Protein AF-A0AA88T4C7-F1 (afdb_monomer_lite)

pLDDT: mean 74.72, std 27.79, range [23.83, 98.06]

Organism: Channa striata (NCBI:txid64152)

Radius of gyration: 24.2 Å; chains: 1; bounding box: 53×50×78 Å

Foldseek 3Di:
DDDDDPDDDPDLWDWDQQFDDDDDDDDDDDDDDDDDDDDDDDDDDDPPPPPPVPPPPPPDDDDDDDDPPPPVVVVVVVCPPCLNVQLVVLLVCVVVVWCPPQDKGKWFDDPQKIKFAWGPDNSNPDHSLQIWIDGLVRHTPDHHDVVVVTHTHPCVVVVSCCCPVQVGRMIIITPHPVSSVQCVVPVDPKRKDAQDPVQQSPDDRNDPHTDDRGDMDIDD

Secondary structure (DSSP, 8-state):
------PPP-S---EE---------PPPPPPPPPPPP-------SSTTSSSSSSSSS-S--------THHHHHHHHHHHTSHHHHHHHHHHHHHHTTSS-TT--EEEEEETTEEEEPBTTS-GGG--GGG-EEE-TT--EEE---GGG---B-TTHHHHHHHHHHH--SEEEE---HHHHHHHHH--SS-EEEES-GGGGGSB-TTSS-BPPTTSEEEE-

InterPro domains:
  IPR001303 Class II aldolase/adducin N-terminal [PF00596] (86-202)
  IPR001303 Class II aldolase/adducin N-terminal [SM01007] (84-218)
  IPR036409 Class II aldolase/adducin N-terminal domain superfamily [G3DSA:3.40.225.10] (77-219)
  IPR036409 Class II aldolase/adducin N-terminal domain superfamily [SSF53639] (80-212)

Structure (mmCIF, N/CA/C/O backbone):
data_AF-A0AA88T4C7-F1
#
_entry.id   AF-A0AA88T4C7-F1
#
loop_
_atom_site.group_PDB
_atom_site.id
_atom_site.type_symbol
_atom_site.label_atom_id
_atom_site.label_alt_id
_atom_site.label_comp_id
_atom_site.label_asym_id
_atom_site.label_entity_id
_atom_site.label_seq_id
_atom_site.pdbx_PDB_ins_code
_atom_site.Cartn_x
_atom_site.Cartn_y
_atom_site.Cartn_z
_atom_site.occupancy
_atom_site.B_iso_or_equiv
_atom_site.auth_seq_id
_atom_site.auth_comp_id
_atom_site.auth_asym_id
_atom_site.auth_atom_id
_atom_site.pdbx_PDB_model_num
ATOM 1 N N . MET A 1 1 ? 23.413 -9.805 30.827 1.00 28.48 1 MET A N 1
ATOM 2 C CA . MET A 1 1 ? 24.034 -8.922 29.816 1.00 28.48 1 MET A CA 1
ATOM 3 C C . MET A 1 1 ? 23.011 -8.677 28.726 1.00 28.48 1 MET A C 1
ATOM 5 O O . MET A 1 1 ? 22.455 -9.623 28.192 1.00 28.48 1 MET A O 1
ATOM 9 N N . CYS A 1 2 ? 22.665 -7.408 28.545 1.00 25.62 2 CYS A N 1
ATOM 10 C CA . CYS A 1 2 ? 21.590 -6.911 27.700 1.00 25.62 2 CYS A CA 1
ATOM 11 C C . CYS A 1 2 ? 22.133 -6.681 26.281 1.00 25.62 2 CYS A C 1
ATOM 13 O O . CYS A 1 2 ? 23.109 -5.951 26.139 1.00 25.62 2 CYS A O 1
ATOM 15 N N . SER A 1 3 ? 21.497 -7.255 25.258 1.00 27.08 3 SER A N 1
ATOM 16 C CA . SER A 1 3 ? 21.822 -7.008 23.844 1.00 27.08 3 SER A CA 1
ATOM 17 C C . SER A 1 3 ? 20.584 -6.450 23.145 1.00 27.08 3 SER A C 1
ATOM 19 O O . SER A 1 3 ? 19.819 -7.156 22.497 1.00 27.08 3 SER A O 1
ATOM 21 N N . HIS A 1 4 ? 20.345 -5.166 23.397 1.00 25.05 4 HIS A N 1
ATOM 22 C CA . HIS A 1 4 ? 19.339 -4.328 22.755 1.00 25.05 4 HIS A CA 1
ATOM 23 C C . HIS A 1 4 ? 19.683 -4.026 21.284 1.00 25.05 4 HIS A C 1
ATOM 25 O O . HIS A 1 4 ? 20.847 -4.027 20.898 1.00 25.05 4 HIS A O 1
ATOM 31 N N . CYS A 1 5 ? 18.658 -3.531 20.575 1.00 25.91 5 CYS A N 1
ATOM 32 C CA . CYS A 1 5 ? 18.734 -2.512 19.516 1.00 25.91 5 CYS A CA 1
ATOM 33 C C . CYS A 1 5 ? 18.717 -2.993 18.049 1.00 25.91 5 CYS A C 1
ATOM 35 O O . CYS A 1 5 ? 19.677 -2.793 17.317 1.00 25.91 5 CYS A O 1
ATOM 37 N N . ASN A 1 6 ? 17.554 -3.450 17.566 1.00 23.83 6 ASN A N 1
ATOM 38 C CA . ASN A 1 6 ? 17.142 -3.125 16.194 1.00 23.83 6 ASN A CA 1
ATOM 39 C C . ASN A 1 6 ? 16.156 -1.954 16.266 1.00 23.83 6 ASN A C 1
ATOM 41 O O . ASN A 1 6 ? 14.980 -2.112 16.595 1.00 23.83 6 ASN A O 1
ATOM 45 N N . ARG A 1 7 ? 16.705 -0.749 16.083 1.00 25.97 7 ARG A N 1
ATOM 46 C CA . ARG A 1 7 ? 16.000 0.530 16.184 1.00 25.97 7 ARG A CA 1
ATOM 47 C C . ARG A 1 7 ? 14.882 0.599 15.153 1.00 25.97 7 ARG A C 1
ATOM 49 O O . ARG A 1 7 ? 15.121 0.522 13.953 1.00 25.97 7 ARG A O 1
ATOM 56 N N . PHE A 1 8 ? 13.678 0.826 15.664 1.00 30.70 8 PHE A N 1
ATOM 57 C CA . PHE A 1 8 ? 12.577 1.451 14.948 1.00 30.70 8 PHE A CA 1
ATOM 58 C C . PHE A 1 8 ? 13.084 2.699 14.213 1.00 30.70 8 PHE A C 1
ATOM 60 O O . PHE A 1 8 ? 13.689 3.580 14.825 1.00 30.70 8 PHE A O 1
ATOM 67 N N . CYS A 1 9 ? 12.828 2.778 12.909 1.00 25.14 9 CYS A N 1
ATOM 68 C CA . CYS A 1 9 ? 12.976 4.019 12.164 1.00 25.14 9 CYS A CA 1
ATOM 69 C C . CYS A 1 9 ? 11.867 4.982 12.636 1.00 25.14 9 CYS A C 1
ATOM 71 O O . CYS A 1 9 ? 10.691 4.627 12.521 1.00 25.14 9 CYS A O 1
ATOM 73 N N . PRO A 1 10 ? 12.186 6.172 13.177 1.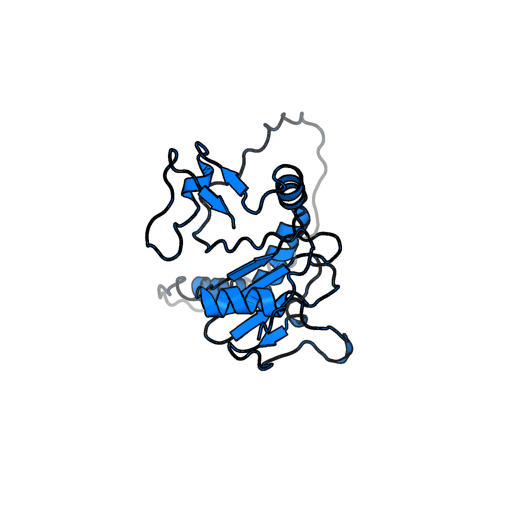00 25.39 10 PRO A N 1
ATOM 74 C CA . PRO A 1 10 ? 11.192 7.154 13.578 1.00 25.39 10 PRO A CA 1
ATOM 75 C C . PRO A 1 10 ? 10.787 7.941 12.330 1.00 25.39 10 PRO A C 1
ATOM 77 O O . PRO A 1 10 ? 11.189 9.081 12.126 1.00 25.39 10 PRO A O 1
ATOM 80 N N . SER A 1 11 ? 10.035 7.309 11.439 1.00 28.69 11 SER A N 1
ATOM 81 C CA . SER A 1 11 ? 9.315 8.025 10.390 1.00 28.69 11 SER A CA 1
ATOM 82 C C . SER A 1 11 ? 7.885 7.517 10.399 1.00 28.69 11 SER A C 1
ATOM 84 O O . SER A 1 11 ? 7.655 6.320 10.546 1.00 28.69 11 SER A O 1
ATOM 86 N N . SER A 1 12 ? 6.943 8.449 10.324 1.00 31.36 12 SER A N 1
ATOM 87 C CA . SER A 1 12 ? 5.481 8.367 10.464 1.00 31.36 12 SER A CA 1
ATOM 88 C C . SER A 1 12 ? 4.781 7.440 9.450 1.00 31.36 12 SER A C 1
ATOM 90 O O . SER A 1 12 ? 3.803 7.797 8.797 1.00 31.36 12 SER A O 1
ATOM 92 N N . SER A 1 13 ? 5.288 6.221 9.309 1.00 33.94 13 SER A N 1
ATOM 93 C CA . SER A 1 13 ? 4.937 5.244 8.290 1.00 33.94 13 SER A CA 1
ATOM 94 C C . SER A 1 13 ? 4.032 4.169 8.888 1.00 33.94 13 SER A C 1
ATOM 96 O O . SER A 1 13 ? 4.478 3.127 9.357 1.00 33.94 13 SER A O 1
ATOM 98 N N . LEU A 1 14 ? 2.721 4.419 8.869 1.00 41.94 14 LEU A N 1
ATOM 99 C CA . LEU A 1 14 ? 1.733 3.378 9.149 1.00 41.94 14 LEU A CA 1
ATOM 100 C C . LEU A 1 14 ? 1.730 2.381 7.977 1.00 41.94 14 LEU A C 1
ATOM 102 O O . LEU A 1 14 ? 1.297 2.705 6.867 1.00 41.94 14 LEU A O 1
ATOM 106 N N . LEU A 1 15 ? 2.227 1.162 8.207 1.00 35.69 15 LEU A N 1
ATOM 107 C CA . LEU A 1 15 ? 1.962 0.034 7.315 1.00 35.69 15 LEU A CA 1
ATOM 108 C C . LEU A 1 15 ? 0.556 -0.486 7.603 1.00 35.69 15 LEU A C 1
ATOM 110 O O . LEU A 1 15 ? 0.317 -1.130 8.620 1.00 35.69 15 LEU A O 1
ATOM 114 N N . SER A 1 16 ? -0.372 -0.237 6.684 1.00 35.19 16 SER A N 1
ATOM 115 C CA . SER A 1 16 ? -1.676 -0.889 6.709 1.00 35.19 16 SER A CA 1
ATOM 116 C C . SER A 1 16 ? -1.610 -2.150 5.848 1.00 35.19 16 SER A C 1
ATOM 118 O O . SER A 1 16 ? -1.604 -2.084 4.619 1.00 35.19 16 SER A O 1
ATOM 120 N N . CYS A 1 17 ? -1.529 -3.319 6.486 1.00 29.42 17 CYS A N 1
ATOM 121 C CA . CYS A 1 17 ? -1.752 -4.597 5.809 1.00 29.42 17 CYS A CA 1
ATOM 122 C C . CYS A 1 17 ? -3.259 -4.826 5.656 1.00 29.42 17 CYS A C 1
ATOM 124 O O . CYS A 1 17 ? -3.883 -5.472 6.496 1.00 29.42 17 CYS A O 1
ATOM 126 N N . VAL A 1 18 ? -3.854 -4.300 4.585 1.00 31.62 18 VAL A N 1
ATOM 127 C CA . VAL A 1 18 ? -5.228 -4.654 4.203 1.00 31.62 18 VAL A CA 1
ATOM 128 C C . VAL A 1 18 ? -5.164 -5.860 3.271 1.00 31.62 18 VAL A C 1
ATOM 130 O O . VAL A 1 18 ? -4.678 -5.767 2.145 1.00 31.62 18 VAL A O 1
ATOM 133 N N . SER A 1 19 ? -5.645 -7.009 3.750 1.00 28.53 19 SER A N 1
ATOM 134 C CA . SER A 1 19 ? -5.953 -8.143 2.877 1.00 28.53 19 SER A CA 1
ATOM 135 C C . SER A 1 19 ? -7.190 -7.788 2.047 1.00 28.53 19 SER A C 1
ATOM 137 O O . SER A 1 19 ? -8.226 -7.427 2.595 1.00 28.53 19 SER A O 1
ATOM 139 N N . TRP A 1 20 ? -7.053 -7.807 0.721 1.00 28.81 20 TRP A N 1
ATOM 140 C CA . TRP A 1 20 ? -8.113 -7.413 -0.209 1.00 28.81 20 TRP A CA 1
ATOM 141 C C . TRP A 1 20 ? -9.255 -8.447 -0.256 1.00 28.81 20 TRP A C 1
ATOM 143 O O . TRP A 1 20 ? -9.017 -9.637 -0.460 1.00 28.81 20 TRP A O 1
ATOM 153 N N . LEU A 1 21 ? -10.490 -7.954 -0.137 1.00 28.42 21 LEU A N 1
ATOM 154 C CA . LEU A 1 21 ? -11.731 -8.505 -0.700 1.00 28.42 21 LEU A CA 1
ATOM 155 C C . LEU A 1 21 ? -12.303 -7.430 -1.659 1.00 28.42 21 LEU A C 1
ATOM 157 O O . LEU A 1 21 ? -11.978 -6.254 -1.482 1.00 28.42 21 LEU A O 1
ATOM 161 N N . PRO A 1 22 ? -13.086 -7.799 -2.692 1.00 29.44 22 PRO A N 1
ATOM 162 C CA . PRO A 1 22 ? -13.445 -6.904 -3.799 1.00 29.44 22 PRO A CA 1
ATOM 163 C C . PRO A 1 22 ? -14.366 -5.743 -3.367 1.00 29.44 22 PRO A C 1
ATOM 165 O O . PRO A 1 22 ? -15.057 -5.855 -2.351 1.00 29.44 22 PRO A O 1
ATOM 168 N N . PRO A 1 23 ? -14.402 -4.627 -4.123 1.00 36.50 23 PRO A N 1
ATOM 169 C CA . PRO A 1 23 ? -15.088 -3.411 -3.707 1.00 36.50 23 PRO A CA 1
ATOM 170 C C . PRO A 1 23 ? -16.608 -3.547 -3.848 1.00 36.50 23 PRO A C 1
ATOM 172 O O . PRO A 1 23 ? -17.129 -3.776 -4.938 1.00 36.50 23 PRO A O 1
ATOM 175 N N . LEU A 1 24 ? -17.323 -3.328 -2.745 1.00 34.69 24 LEU A N 1
ATOM 176 C CA . LEU A 1 24 ? -18.727 -2.933 -2.770 1.00 34.69 24 LEU A CA 1
ATOM 177 C C . LEU A 1 24 ? -18.792 -1.399 -2.705 1.00 34.69 24 LEU A C 1
ATOM 179 O O . LEU A 1 24 ? -18.452 -0.801 -1.689 1.00 34.69 24 LEU A O 1
ATOM 183 N N . PHE A 1 25 ? -19.271 -0.829 -3.812 1.00 33.44 25 PHE A N 1
ATOM 184 C CA . PHE A 1 25 ? -19.696 0.556 -4.063 1.00 33.44 25 PHE A CA 1
ATOM 185 C C . PHE A 1 25 ? -18.627 1.659 -4.253 1.00 33.44 25 PHE A C 1
ATOM 187 O O . PHE A 1 25 ? -17.722 1.813 -3.434 1.00 33.44 25 PHE A O 1
ATOM 194 N N . PRO A 1 26 ? -18.759 2.486 -5.316 1.00 43.25 26 PRO A N 1
ATOM 195 C CA . PRO A 1 26 ? -17.995 3.723 -5.475 1.00 43.25 26 PRO A CA 1
ATOM 196 C C . PRO A 1 26 ? -18.560 4.862 -4.592 1.00 43.25 26 PRO A C 1
ATOM 198 O O . PRO A 1 26 ? -19.735 4.824 -4.217 1.00 43.25 26 PRO A O 1
ATOM 201 N N . PRO A 1 27 ? -17.756 5.894 -4.262 1.00 42.50 27 PRO A N 1
ATOM 202 C CA . PRO A 1 27 ? -18.200 7.046 -3.471 1.00 42.50 27 PRO A CA 1
ATOM 203 C C . PRO A 1 27 ? -19.185 7.953 -4.243 1.00 42.50 27 PRO A C 1
ATOM 205 O O . PRO A 1 27 ? -19.204 7.939 -5.477 1.00 42.50 27 PRO A O 1
ATOM 208 N N . PRO A 1 28 ? -20.000 8.771 -3.545 1.00 45.47 28 PRO A N 1
ATOM 209 C CA . PRO A 1 28 ? -21.024 9.598 -4.177 1.00 45.47 28 PRO A CA 1
ATOM 210 C C . PRO A 1 28 ? -20.414 10.822 -4.881 1.00 45.47 28 PRO A C 1
ATOM 212 O O . PRO A 1 28 ? -19.673 11.594 -4.275 1.00 45.47 28 PRO A O 1
ATOM 215 N N . TYR A 1 29 ? -20.772 11.032 -6.151 1.00 43.06 29 TYR A N 1
ATOM 216 C CA . TYR A 1 29 ? -20.499 12.270 -6.893 1.00 43.06 29 TYR A CA 1
ATOM 217 C C . TYR A 1 29 ? -21.652 13.287 -6.744 1.00 43.06 29 TYR A C 1
ATOM 219 O O . TYR A 1 29 ? -22.808 12.886 -6.574 1.00 43.06 29 TYR A O 1
ATOM 227 N N . PRO A 1 30 ? -21.378 14.605 -6.839 1.00 42.00 30 PRO A N 1
ATOM 228 C CA . PRO A 1 30 ? -22.405 15.644 -6.834 1.00 42.00 30 PRO A CA 1
ATOM 229 C C . PRO A 1 30 ? -23.207 15.683 -8.150 1.00 42.00 30 PRO A C 1
ATOM 231 O O . PRO A 1 30 ? -22.713 15.340 -9.222 1.00 42.00 30 PRO A O 1
ATOM 234 N N . LYS A 1 31 ? -24.473 16.107 -8.048 1.00 37.34 31 LYS A N 1
ATOM 235 C CA . LYS A 1 31 ? -25.474 16.134 -9.128 1.00 37.34 31 LYS A CA 1
ATOM 236 C C . LYS A 1 31 ? -25.072 17.079 -10.271 1.00 37.34 31 LYS A C 1
ATOM 238 O O . LYS A 1 31 ? -24.786 18.249 -10.032 1.00 37.34 31 LYS A O 1
ATOM 243 N N . ALA A 1 32 ? -25.140 16.583 -11.506 1.00 35.00 32 ALA A N 1
ATOM 244 C CA . ALA A 1 32 ? -24.971 17.366 -12.727 1.00 35.00 32 ALA A CA 1
ATOM 245 C C . ALA A 1 32 ? -26.171 18.302 -12.976 1.00 35.00 32 ALA A C 1
ATOM 247 O O . ALA A 1 32 ? -27.326 17.870 -12.973 1.00 35.00 32 ALA A O 1
ATOM 248 N N . THR A 1 33 ? -25.895 19.582 -13.221 1.00 39.50 33 THR A N 1
ATOM 249 C CA . THR A 1 33 ? -26.829 20.563 -13.789 1.00 39.50 33 THR A CA 1
ATOM 250 C C . THR A 1 33 ? -26.851 20.448 -15.320 1.00 39.50 33 THR A C 1
ATOM 252 O O . THR A 1 33 ? -25.829 20.194 -15.954 1.00 39.50 33 THR A O 1
ATOM 255 N N . LYS A 1 34 ? -28.040 20.596 -15.920 1.00 33.69 34 LYS A N 1
ATOM 256 C CA . LYS A 1 34 ? -28.281 20.462 -17.370 1.00 33.69 34 LYS A CA 1
ATOM 257 C C . LYS A 1 34 ? -27.548 21.547 -18.178 1.00 33.69 34 LYS A C 1
ATOM 259 O O . LYS A 1 34 ? -27.651 22.712 -17.798 1.00 33.69 34 LYS A O 1
ATOM 264 N N . PRO A 1 35 ? -26.945 21.225 -19.336 1.00 34.09 35 PRO A N 1
ATOM 265 C CA . PRO A 1 35 ? -26.591 22.232 -20.325 1.00 34.09 35 PRO A CA 1
ATOM 266 C C . PRO A 1 35 ? -27.782 22.544 -21.245 1.00 34.09 35 PRO A C 1
ATOM 268 O O . PRO A 1 35 ? -28.503 21.657 -21.705 1.00 34.09 35 PRO A O 1
ATOM 271 N N . SER A 1 36 ? -27.982 23.834 -21.491 1.00 32.31 36 SER A N 1
ATOM 272 C CA . SER A 1 36 ? -28.871 24.401 -22.502 1.00 32.31 36 SER A CA 1
ATOM 273 C C . SER A 1 36 ? -28.298 24.222 -23.913 1.00 32.31 36 SER A C 1
ATOM 275 O O . SER A 1 36 ? -27.095 24.361 -24.116 1.00 32.31 36 SER A O 1
ATOM 277 N N . ASN A 1 37 ? -29.186 23.957 -24.874 1.00 34.97 37 ASN A N 1
ATOM 278 C CA . ASN A 1 37 ? -28.930 23.901 -26.317 1.00 34.97 37 ASN A CA 1
ATOM 279 C C . ASN A 1 37 ? -28.120 25.097 -26.834 1.00 34.97 37 ASN A C 1
ATOM 281 O O . ASN A 1 37 ? -28.476 26.226 -26.515 1.00 34.97 37 ASN A O 1
ATOM 285 N N . LEU A 1 38 ? -27.158 24.851 -27.731 1.00 31.45 38 LEU A N 1
ATOM 286 C CA . LEU A 1 38 ? -26.877 25.695 -28.901 1.00 31.45 38 LEU A CA 1
ATOM 287 C C . LEU A 1 38 ? -25.926 24.965 -29.878 1.00 31.45 38 LEU A C 1
ATOM 289 O O . LEU A 1 38 ? -24.884 24.471 -29.464 1.00 31.45 38 LEU A O 1
ATOM 293 N N . GLY A 1 39 ? -26.258 24.987 -31.175 1.00 29.34 39 GLY A N 1
ATOM 294 C CA . GLY A 1 39 ? -25.263 25.073 -32.258 1.00 29.34 39 GLY A CA 1
ATOM 295 C C . GLY A 1 39 ? -24.842 23.789 -32.983 1.00 29.34 39 GLY A C 1
ATOM 296 O O . GLY A 1 39 ? -23.983 23.050 -32.528 1.00 29.34 39 GLY A O 1
ATOM 297 N N . SER A 1 40 ? -25.394 23.608 -34.183 1.00 33.97 40 SER A N 1
ATOM 298 C CA . SER A 1 40 ? -24.999 22.669 -35.244 1.00 33.97 40 SER A CA 1
ATOM 299 C C . SER A 1 40 ? -23.624 22.997 -35.859 1.00 33.97 40 SER A C 1
ATOM 301 O O . SER A 1 40 ? -23.402 24.157 -36.200 1.00 33.97 40 SER A O 1
ATOM 303 N N . ALA A 1 41 ? -22.784 21.987 -36.132 1.00 30.83 41 ALA A N 1
ATOM 304 C CA . ALA A 1 41 ? -21.841 21.956 -37.264 1.00 30.83 41 ALA A CA 1
ATOM 305 C C . ALA A 1 41 ? -21.336 20.518 -37.539 1.00 30.83 41 ALA A C 1
ATOM 307 O O . ALA A 1 41 ? -21.290 19.671 -36.653 1.00 30.83 41 ALA A O 1
ATOM 308 N N . THR A 1 42 ? -21.013 20.263 -38.802 1.00 31.31 42 THR A N 1
ATOM 309 C CA . THR A 1 42 ? -21.085 18.992 -39.542 1.00 31.31 42 THR A CA 1
ATOM 310 C C . THR A 1 42 ? -19.810 18.123 -39.491 1.00 31.31 42 THR A C 1
ATOM 312 O O . THR A 1 42 ? -18.719 18.618 -39.231 1.00 31.31 42 THR A O 1
ATOM 315 N N . LEU A 1 43 ? -20.001 16.824 -39.789 1.00 34.16 43 LEU A N 1
ATOM 316 C CA . LEU A 1 43 ? -19.063 15.743 -40.176 1.00 34.16 43 LEU A CA 1
ATOM 317 C C . LEU A 1 43 ? -17.806 16.233 -40.938 1.00 34.16 43 LEU A C 1
ATOM 319 O O . LEU A 1 43 ? -17.870 17.194 -41.694 1.00 34.16 43 LEU A O 1
ATOM 323 N N . THR A 1 44 ? -16.642 15.577 -40.910 1.00 30.95 44 THR A N 1
ATOM 324 C CA . THR A 1 44 ? -16.358 14.278 -41.557 1.00 30.95 44 THR A CA 1
ATOM 325 C C . THR A 1 44 ? -14.871 13.947 -41.323 1.00 30.95 44 THR A C 1
ATOM 327 O O . THR A 1 44 ? -14.061 14.870 -41.339 1.00 30.95 44 THR A O 1
ATOM 330 N N . SER A 1 45 ? -14.518 12.656 -41.214 1.00 32.69 45 SER A N 1
ATOM 331 C CA . SER A 1 45 ? -13.160 12.048 -41.179 1.00 32.69 45 SER A CA 1
ATOM 332 C C . SER A 1 45 ? -12.810 11.431 -39.826 1.00 32.69 45 SER A C 1
ATOM 334 O O . SER A 1 45 ? -12.346 12.129 -38.941 1.00 32.69 45 SER A O 1
ATOM 336 N N . ILE A 1 46 ? -13.054 10.122 -39.686 1.00 38.53 46 ILE A N 1
ATOM 337 C CA . ILE A 1 46 ? -12.302 9.137 -38.866 1.00 38.53 46 ILE A CA 1
ATOM 338 C C . ILE A 1 46 ? -12.913 7.724 -39.058 1.00 38.53 46 ILE A C 1
ATOM 340 O O . ILE A 1 46 ? -12.245 6.721 -38.832 1.00 38.53 46 ILE A O 1
ATOM 344 N N . THR A 1 47 ? -14.128 7.600 -39.606 1.00 37.41 47 THR A N 1
ATOM 345 C CA . THR A 1 47 ? -14.808 6.300 -39.810 1.00 37.41 47 THR A CA 1
ATOM 346 C C . THR A 1 47 ? -14.191 5.392 -40.895 1.00 37.41 47 THR A C 1
ATOM 348 O O . THR A 1 47 ? -14.565 4.229 -40.998 1.00 37.41 47 THR A O 1
ATOM 351 N N . THR A 1 48 ? -13.215 5.850 -41.686 1.00 36.66 48 THR A N 1
ATOM 352 C CA . THR A 1 48 ? -12.728 5.090 -42.858 1.00 36.66 48 THR A CA 1
ATOM 353 C C . THR A 1 48 ? -11.649 4.037 -42.549 1.00 36.66 48 THR A C 1
ATOM 355 O O . THR A 1 48 ? -11.396 3.190 -43.396 1.00 36.66 48 THR A O 1
ATOM 358 N N . MET A 1 49 ? -11.032 4.003 -41.358 1.00 36.25 49 MET A N 1
ATOM 359 C CA . MET A 1 49 ? -9.975 3.004 -41.073 1.00 36.25 49 MET A CA 1
ATOM 360 C C . MET A 1 49 ? -10.457 1.697 -40.425 1.00 36.25 49 MET A C 1
ATOM 362 O O . MET A 1 49 ? -9.732 0.709 -40.458 1.00 36.25 49 MET A O 1
ATOM 366 N N . ASN A 1 50 ? -11.679 1.645 -39.886 1.00 37.62 50 ASN A N 1
ATOM 367 C CA . ASN A 1 50 ? -12.175 0.446 -39.191 1.00 37.62 50 ASN A CA 1
ATOM 368 C C . ASN A 1 50 ? -12.987 -0.507 -40.088 1.00 37.62 50 ASN A C 1
ATOM 370 O O . ASN A 1 50 ? -13.372 -1.582 -39.633 1.00 37.62 50 ASN A O 1
ATOM 374 N N . ASN A 1 51 ? -13.240 -0.139 -41.351 1.00 40.38 51 ASN A N 1
ATOM 375 C CA . ASN A 1 51 ? -14.097 -0.911 -42.258 1.00 40.38 51 ASN A CA 1
ATOM 376 C C . ASN A 1 51 ? -13.355 -1.894 -43.173 1.00 40.38 51 ASN A C 1
ATOM 378 O O . ASN A 1 51 ? -13.989 -2.780 -43.729 1.00 40.38 51 ASN A O 1
ATOM 382 N N . THR A 1 52 ? -12.029 -1.825 -43.293 1.00 38.41 52 THR A N 1
ATOM 383 C CA . THR A 1 52 ? -11.265 -2.749 -44.154 1.00 38.41 52 THR A CA 1
ATOM 384 C C . THR A 1 52 ? -10.897 -4.075 -43.481 1.00 38.41 52 THR A C 1
ATOM 386 O O . THR A 1 52 ? -10.579 -5.034 -44.173 1.00 38.41 52 THR A O 1
ATOM 389 N N . TYR A 1 53 ? -11.001 -4.186 -42.152 1.00 36.75 53 TYR A N 1
ATOM 390 C CA . TYR A 1 53 ? -10.692 -5.430 -41.424 1.00 36.75 53 TYR A CA 1
ATOM 391 C C . TYR A 1 53 ? -11.896 -6.358 -41.199 1.00 36.75 53 TYR A C 1
ATOM 393 O O . TYR A 1 53 ? -11.717 -7.487 -40.748 1.00 36.75 53 TYR A O 1
ATOM 401 N N . LYS A 1 54 ? -13.117 -5.915 -41.524 1.00 39.72 54 LYS A N 1
ATOM 402 C CA . LYS A 1 54 ? -14.345 -6.716 -41.367 1.00 39.72 54 LYS A CA 1
ATOM 403 C C . LYS A 1 54 ? -14.880 -7.321 -42.665 1.00 39.72 54 LYS A C 1
ATOM 405 O O . LYS A 1 54 ? -15.779 -8.150 -42.604 1.00 39.72 54 LYS A O 1
ATOM 410 N N . GLU A 1 55 ? -14.315 -6.965 -43.816 1.00 36.62 55 GLU A N 1
ATOM 411 C CA . GLU A 1 55 ? -14.843 -7.354 -45.132 1.00 36.62 55 GLU A CA 1
ATOM 412 C C . GLU A 1 55 ? -14.033 -8.452 -45.840 1.00 36.62 55 GLU A C 1
ATOM 414 O O . GLU A 1 55 ? -14.111 -8.605 -47.054 1.00 36.62 55 GLU A O 1
ATOM 419 N N . MET A 1 56 ? -13.262 -9.256 -45.097 1.00 40.78 56 MET A N 1
ATOM 420 C CA . MET A 1 56 ? -12.480 -10.350 -45.695 1.00 40.78 56 MET A CA 1
ATOM 421 C C . MET A 1 56 ? -12.532 -11.675 -44.920 1.00 40.78 56 MET A C 1
ATOM 423 O O . MET A 1 56 ? -11.596 -12.467 -44.971 1.00 40.78 56 MET A O 1
ATOM 427 N N . SER A 1 57 ? -13.646 -11.945 -44.230 1.00 37.53 57 SER A N 1
ATOM 428 C CA . SER A 1 57 ? -13.921 -13.251 -43.597 1.00 37.53 57 SER A CA 1
ATOM 429 C C . SER A 1 57 ? -15.289 -13.858 -43.948 1.00 37.53 57 SER A C 1
ATOM 431 O O . SER A 1 57 ? -15.707 -14.835 -43.336 1.00 37.53 57 SER A O 1
ATOM 433 N N . SER A 1 58 ? -15.987 -13.334 -44.960 1.00 38.72 58 SER A N 1
ATOM 434 C CA . SER A 1 58 ? -17.364 -13.733 -45.290 1.00 38.72 58 SER A CA 1
ATOM 435 C C . SER A 1 58 ? -17.482 -14.508 -46.611 1.00 38.72 58 SER A C 1
ATOM 437 O O . SER A 1 58 ? -18.280 -14.140 -47.466 1.00 38.72 58 SER A O 1
ATOM 439 N N . LEU A 1 59 ? -16.727 -15.596 -46.787 1.00 44.81 59 LEU A N 1
ATOM 440 C CA . LEU A 1 59 ? -17.029 -16.623 -47.800 1.00 44.81 59 LEU A CA 1
ATOM 441 C C . LEU A 1 59 ? -16.545 -18.00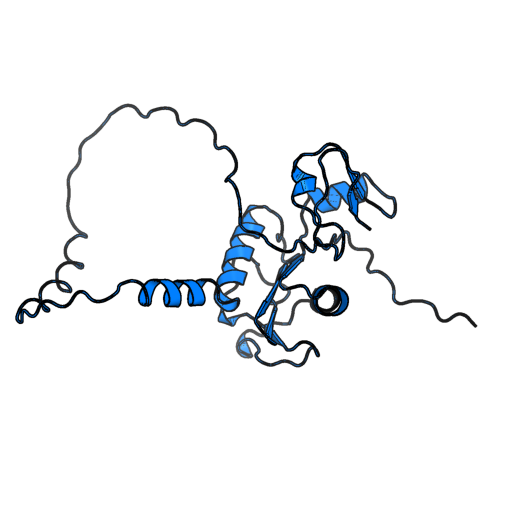8 -47.337 1.00 44.81 59 LEU A C 1
ATOM 443 O O . LEU A 1 59 ? -15.626 -18.573 -47.915 1.00 44.81 59 LEU A O 1
ATOM 447 N N . CYS A 1 60 ? -17.150 -18.550 -46.280 1.00 31.64 60 CYS A N 1
ATOM 448 C CA . CYS A 1 60 ? -17.497 -19.975 -46.191 1.00 31.64 60 CYS A CA 1
ATOM 449 C C . CYS A 1 60 ? -18.360 -20.185 -44.942 1.00 31.64 60 CYS A C 1
ATOM 451 O O . CYS A 1 60 ? -17.903 -19.978 -43.819 1.00 31.64 60 CYS A O 1
ATOM 453 N N . GLY A 1 61 ? -19.625 -20.546 -45.141 1.00 35.91 61 GLY A N 1
ATOM 454 C CA . GLY A 1 61 ? -20.514 -20.921 -44.053 1.00 35.91 61 GLY A CA 1
ATOM 455 C C . GLY A 1 61 ? -20.205 -22.332 -43.565 1.00 35.91 61 GLY A C 1
ATOM 456 O O . GLY A 1 61 ? -20.189 -23.267 -44.356 1.00 35.91 61 GLY A O 1
ATOM 457 N N . THR A 1 62 ? -20.037 -22.470 -42.256 1.00 32.19 62 THR A N 1
ATOM 458 C CA . THR A 1 62 ? -20.498 -23.637 -41.498 1.00 32.19 62 THR A CA 1
ATOM 459 C C . THR A 1 62 ? -20.739 -23.182 -40.071 1.00 32.19 62 THR A C 1
ATOM 461 O O . THR A 1 62 ? -19.854 -22.646 -39.407 1.00 32.19 62 THR A O 1
ATOM 464 N N . GLU A 1 63 ? -21.981 -23.355 -39.650 1.00 45.53 63 GLU A N 1
ATOM 465 C CA . GLU A 1 63 ? -22.491 -23.090 -38.319 1.00 45.53 63 GLU A CA 1
ATOM 466 C C . GLU A 1 63 ? -21.729 -23.948 -37.309 1.00 45.53 63 GLU A C 1
ATOM 468 O O . GLU A 1 63 ? -21.711 -25.169 -37.420 1.00 45.53 63 GLU A O 1
ATOM 473 N N . ASN A 1 64 ? -21.088 -23.312 -36.332 1.00 34.06 64 ASN A N 1
ATOM 474 C CA . ASN A 1 64 ? -20.675 -23.949 -35.089 1.00 34.06 64 ASN A CA 1
ATOM 475 C C . ASN A 1 64 ? -20.636 -22.870 -34.007 1.00 34.06 64 ASN A C 1
ATOM 477 O O . ASN A 1 64 ? -19.822 -21.949 -34.061 1.00 34.06 64 ASN A O 1
ATOM 481 N N . GLY A 1 65 ? -21.542 -22.976 -33.034 1.00 43.09 65 GLY A N 1
ATOM 482 C CA . GLY A 1 65 ? -21.503 -22.169 -31.821 1.00 43.09 65 GLY A CA 1
ATOM 483 C C . GLY A 1 65 ? -20.188 -22.423 -31.089 1.00 43.09 65 GLY A C 1
ATOM 484 O O . GLY A 1 65 ? -19.989 -23.498 -30.526 1.00 43.09 65 GLY A O 1
ATOM 485 N N . PHE A 1 66 ? -19.283 -21.448 -31.128 1.00 39.94 66 PHE A N 1
ATOM 486 C CA . PHE A 1 66 ? -17.971 -21.529 -30.500 1.00 39.94 66 PHE A CA 1
ATOM 487 C C . PHE A 1 66 ? -17.889 -20.540 -29.337 1.00 39.94 66 PHE A C 1
ATOM 489 O O . PHE A 1 66 ? -18.329 -19.397 -29.425 1.00 39.94 66 PHE A O 1
ATOM 496 N N . GLN A 1 67 ? -17.397 -21.049 -28.214 1.00 47.06 67 GLN A N 1
ATOM 497 C CA . GLN A 1 67 ? -17.543 -20.496 -26.875 1.00 47.06 67 GLN A CA 1
ATOM 498 C C . GLN A 1 67 ? -16.651 -19.260 -26.661 1.00 47.06 67 GLN A C 1
ATOM 500 O O . GLN A 1 67 ? -15.431 -19.371 -26.600 1.00 47.06 67 GLN A O 1
ATOM 505 N N . ASP A 1 68 ? -17.282 -18.106 -26.437 1.00 51.38 68 ASP A N 1
ATOM 506 C CA . ASP A 1 68 ? -16.665 -16.810 -26.078 1.00 51.38 68 ASP A CA 1
ATOM 507 C C . ASP A 1 68 ? -16.074 -16.779 -24.644 1.00 51.38 68 ASP A C 1
ATOM 509 O O . ASP A 1 68 ? -15.485 -15.811 -24.182 1.00 51.38 68 ASP A O 1
ATOM 513 N N . VAL A 1 69 ? -16.185 -17.882 -23.901 1.00 54.22 69 VAL A N 1
ATOM 514 C CA . VAL A 1 69 ? -15.825 -17.942 -22.473 1.00 54.22 69 VAL A CA 1
ATOM 515 C C . VAL A 1 69 ? -14.300 -18.035 -22.246 1.00 54.22 69 VAL A C 1
ATOM 517 O O . VAL A 1 69 ? -13.809 -17.737 -21.158 1.00 54.22 69 VAL A O 1
ATOM 520 N N . GLY A 1 70 ? -13.522 -18.438 -23.261 1.00 54.12 70 GLY A N 1
ATOM 521 C CA . GLY A 1 70 ? -12.071 -18.669 -23.143 1.00 54.12 70 GLY A CA 1
ATOM 522 C C . GLY A 1 70 ? -11.180 -17.432 -23.336 1.00 54.12 70 GLY A C 1
ATOM 523 O O . GLY A 1 70 ? -10.122 -17.330 -22.710 1.00 54.12 70 GLY A O 1
ATOM 524 N N . GLN A 1 71 ? -11.590 -16.481 -24.179 1.00 53.34 71 GLN A N 1
ATOM 525 C CA . GLN A 1 71 ? -10.785 -15.291 -24.491 1.00 53.34 71 GLN A CA 1
ATOM 526 C C . GLN A 1 71 ? -10.811 -14.272 -23.342 1.00 53.34 71 GLN A C 1
ATOM 528 O O . GLN A 1 71 ? -9.757 -13.820 -22.892 1.00 53.34 71 GLN A O 1
ATOM 533 N N . GLU A 1 72 ? -11.987 -14.018 -22.765 1.00 58.41 72 GLU A N 1
ATOM 534 C CA . GLU A 1 72 ? -12.169 -13.038 -21.685 1.00 58.41 72 GLU A CA 1
ATOM 535 C C . GLU A 1 72 ? -11.402 -13.407 -20.397 1.00 58.41 72 GLU A C 1
ATOM 537 O O . GLU A 1 72 ? -10.838 -12.547 -19.713 1.00 58.41 72 GLU A O 1
ATOM 542 N N . ALA A 1 73 ? -11.309 -14.703 -20.076 1.00 61.78 73 ALA A N 1
ATOM 543 C CA . ALA A 1 73 ? -10.584 -15.178 -18.897 1.00 61.78 73 ALA A CA 1
ATOM 544 C C . ALA A 1 73 ? -9.064 -14.978 -19.020 1.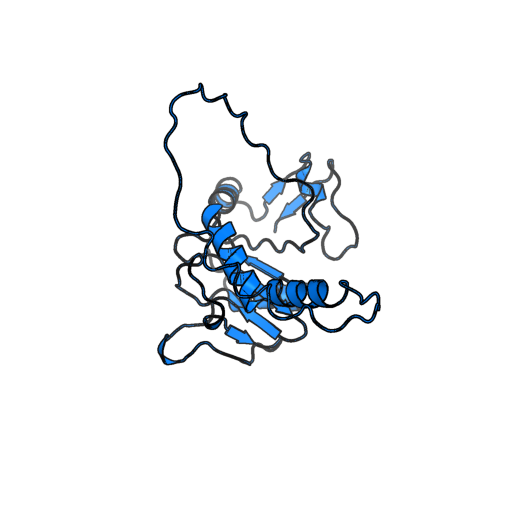00 61.78 73 ALA A C 1
ATOM 546 O O . ALA A 1 73 ? -8.395 -14.677 -18.027 1.00 61.78 73 ALA A O 1
ATOM 547 N N . THR A 1 74 ? -8.528 -15.118 -20.232 1.00 71.12 74 THR A N 1
ATOM 548 C CA . THR A 1 74 ? -7.090 -14.997 -20.502 1.00 71.12 74 THR A CA 1
ATOM 549 C C . THR A 1 74 ? -6.670 -13.526 -20.462 1.00 71.12 74 THR A C 1
ATOM 551 O O . THR A 1 74 ? -5.721 -13.171 -19.762 1.00 71.12 74 THR A O 1
ATOM 554 N N . GLU A 1 75 ? -7.462 -12.640 -21.077 1.00 70.88 75 GLU A N 1
ATOM 555 C CA . GLU A 1 75 ? -7.242 -11.188 -21.028 1.00 70.88 75 GLU A CA 1
ATOM 556 C C . GLU A 1 75 ? -7.323 -10.616 -19.605 1.00 70.88 75 GLU A C 1
ATOM 558 O O . GLU A 1 75 ? -6.547 -9.734 -19.221 1.00 70.88 75 GLU A O 1
ATOM 563 N N . LYS A 1 76 ? -8.255 -11.117 -18.786 1.00 70.44 76 LYS A N 1
ATOM 564 C CA . LYS A 1 76 ? -8.390 -10.680 -17.392 1.00 70.44 76 LYS A CA 1
ATOM 565 C C . LYS A 1 76 ? -7.176 -11.080 -16.548 1.00 70.44 76 LYS A C 1
ATOM 567 O O . LYS A 1 76 ? -6.683 -10.268 -15.764 1.00 70.44 76 LYS A O 1
ATOM 572 N N . GLN A 1 77 ? -6.651 -12.292 -16.739 1.00 71.81 77 GLN A N 1
ATOM 573 C CA . GLN A 1 77 ? -5.448 -12.761 -16.038 1.00 71.81 77 GLN A CA 1
ATOM 574 C C . GLN A 1 77 ? -4.182 -11.979 -16.414 1.00 71.81 77 GLN A C 1
ATOM 576 O O . GLN A 1 77 ? -3.274 -11.842 -15.584 1.00 71.81 77 GLN A O 1
ATOM 581 N N . GLU A 1 78 ? -4.112 -11.459 -17.640 1.00 80.12 78 GLU A N 1
ATOM 582 C CA . GLU A 1 78 ? -3.020 -10.588 -18.077 1.00 80.12 78 GLU A CA 1
ATOM 583 C C . GLU A 1 78 ? -3.104 -9.197 -17.438 1.00 80.12 78 GLU A C 1
ATOM 585 O O . GLU A 1 78 ? -2.094 -8.690 -16.946 1.00 80.12 78 GLU A O 1
ATOM 590 N N . LYS A 1 79 ? -4.305 -8.608 -17.353 1.00 87.44 79 LYS A N 1
ATOM 591 C CA . LYS A 1 79 ? -4.519 -7.307 -16.688 1.00 87.44 79 LYS A CA 1
ATOM 592 C C . LYS A 1 79 ? -4.223 -7.361 -15.189 1.00 87.44 79 LYS A C 1
ATOM 594 O O . LYS A 1 79 ? -3.636 -6.434 -14.637 1.00 87.44 79 LYS A O 1
ATOM 599 N N . GLU A 1 80 ? -4.555 -8.473 -14.538 1.00 92.06 80 GLU A N 1
ATOM 600 C CA . GLU A 1 80 ? -4.256 -8.697 -13.118 1.00 92.06 80 GLU A CA 1
ATOM 601 C C . GLU A 1 80 ? -2.789 -9.095 -12.860 1.00 92.06 80 GLU A C 1
ATOM 603 O O . GLU A 1 80 ? -2.374 -9.256 -11.706 1.00 92.06 80 GLU A O 1
ATOM 608 N N . HIS A 1 81 ? -1.959 -9.239 -13.903 1.00 95.94 81 HIS A N 1
ATOM 609 C CA . HIS A 1 81 ? -0.542 -9.528 -13.717 1.00 95.94 81 HIS A CA 1
ATOM 610 C C . HIS A 1 81 ? 0.134 -8.390 -12.924 1.00 95.94 81 HIS A C 1
ATOM 612 O O . HIS A 1 81 ? -0.004 -7.226 -13.300 1.00 95.94 81 HIS A O 1
ATOM 618 N N . PRO A 1 82 ? 0.935 -8.672 -11.872 1.00 96.94 82 PRO A N 1
ATOM 619 C CA . PRO A 1 82 ? 1.520 -7.627 -11.024 1.00 96.94 82 PRO A CA 1
ATOM 620 C C . PRO A 1 82 ? 2.325 -6.551 -11.764 1.00 96.94 82 PRO A C 1
ATOM 622 O O . PRO A 1 82 ? 2.328 -5.398 -11.348 1.00 96.94 82 PRO A O 1
ATOM 625 N N . ARG A 1 83 ? 2.977 -6.903 -12.883 1.00 96.56 83 ARG A N 1
ATOM 626 C CA . ARG A 1 83 ? 3.667 -5.933 -13.760 1.00 96.56 83 ARG A CA 1
ATOM 627 C C . ARG A 1 83 ? 2.738 -4.888 -14.387 1.00 96.56 83 ARG A C 1
ATOM 629 O O . ARG A 1 83 ? 3.206 -3.805 -14.704 1.00 96.56 83 ARG A O 1
ATOM 636 N N . VAL A 1 84 ? 1.456 -5.193 -14.556 1.00 96.75 84 VAL A N 1
ATOM 637 C CA . VAL A 1 84 ? 0.439 -4.277 -15.092 1.00 96.75 84 VAL A CA 1
ATOM 638 C C . VAL A 1 84 ? -0.323 -3.614 -13.944 1.00 96.75 84 VAL A C 1
ATOM 640 O O . VAL A 1 84 ? -0.417 -2.386 -13.883 1.00 96.75 84 VAL A O 1
ATOM 643 N N . LEU A 1 85 ? -0.769 -4.422 -12.979 1.00 97.25 85 LEU A N 1
ATOM 644 C CA . LEU A 1 85 ? -1.624 -3.983 -11.880 1.00 97.25 85 LEU A CA 1
ATOM 645 C C . LEU A 1 85 ? -0.922 -3.027 -10.901 1.00 97.25 85 LEU A C 1
ATOM 647 O O . LEU A 1 85 ? -1.539 -2.077 -10.424 1.00 97.25 85 LEU A O 1
ATOM 651 N N . ILE A 1 86 ? 0.366 -3.230 -10.591 1.00 97.31 86 ILE A N 1
ATOM 652 C CA . ILE A 1 86 ? 1.100 -2.335 -9.676 1.00 97.31 86 ILE A CA 1
ATOM 653 C C . ILE A 1 86 ? 1.196 -0.908 -10.242 1.00 97.31 86 ILE A C 1
ATOM 655 O O . ILE A 1 86 ? 0.805 0.019 -9.529 1.00 97.31 86 ILE A O 1
ATOM 659 N N . PRO A 1 87 ? 1.657 -0.692 -11.492 1.00 97.50 87 PRO A N 1
ATOM 660 C CA . PRO A 1 87 ? 1.612 0.628 -12.119 1.00 97.50 87 PRO A CA 1
ATOM 661 C C . PRO A 1 87 ? 0.228 1.283 -12.108 1.00 97.50 87 PRO A C 1
ATOM 663 O O . PRO A 1 87 ? 0.115 2.474 -11.817 1.00 97.50 87 PRO A O 1
ATOM 666 N N . GLU A 1 88 ? -0.824 0.518 -12.404 1.00 97.31 88 GLU A N 1
ATOM 667 C CA . GLU A 1 88 ? -2.202 1.014 -12.408 1.00 97.31 88 GLU A CA 1
ATOM 668 C C . GLU A 1 88 ? -2.646 1.482 -11.015 1.00 97.31 88 GLU A C 1
ATOM 670 O O . GLU A 1 88 ? -3.070 2.628 -10.845 1.00 97.31 88 GLU A O 1
ATOM 675 N N . LEU A 1 89 ? -2.464 0.642 -9.994 1.00 97.50 89 LEU A N 1
ATOM 676 C CA . LEU A 1 89 ? -2.804 0.988 -8.615 1.00 97.50 89 LEU A CA 1
ATOM 677 C C . LEU A 1 89 ? -1.965 2.158 -8.097 1.00 97.50 89 LEU A C 1
ATOM 679 O O . LEU A 1 89 ? -2.491 3.025 -7.403 1.00 97.50 89 LEU A O 1
ATOM 683 N N . CYS A 1 90 ? -0.684 2.247 -8.458 1.00 97.25 90 CYS A N 1
ATOM 684 C CA . CYS A 1 90 ? 0.149 3.387 -8.083 1.00 97.25 90 CYS A CA 1
ATOM 685 C C . CYS A 1 90 ? -0.350 4.711 -8.680 1.00 97.25 90 CYS A C 1
ATOM 687 O O . CYS A 1 90 ? -0.279 5.731 -7.992 1.00 97.25 90 CYS A O 1
ATOM 689 N N . ARG A 1 91 ? -0.898 4.717 -9.904 1.00 97.31 91 ARG A N 1
ATOM 690 C CA . ARG A 1 91 ? -1.548 5.912 -10.482 1.00 97.31 91 ARG A CA 1
ATOM 691 C C . ARG A 1 91 ? -2.771 6.325 -9.671 1.00 97.31 91 ARG A C 1
ATOM 693 O O . ARG A 1 91 ? -2.900 7.499 -9.329 1.00 97.31 91 ARG A O 1
ATOM 700 N N . LEU A 1 92 ? -3.620 5.365 -9.305 1.00 97.44 92 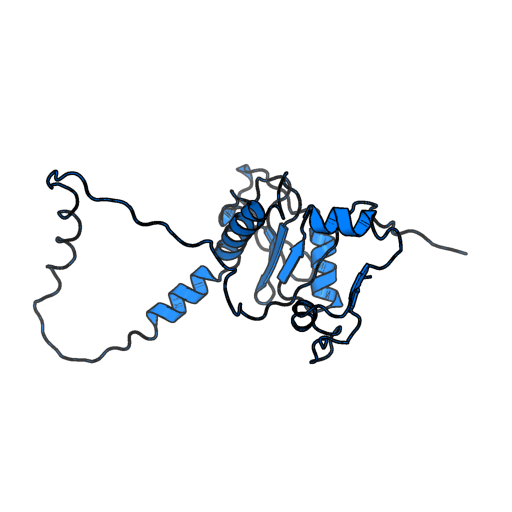LEU A N 1
ATOM 701 C CA . LEU A 1 92 ? -4.786 5.621 -8.457 1.00 97.44 92 LEU A CA 1
ATOM 702 C C . LEU A 1 92 ? -4.372 6.151 -7.075 1.00 97.44 92 LEU A C 1
ATOM 704 O O . LEU A 1 92 ? -4.869 7.177 -6.616 1.00 97.44 92 LEU A O 1
ATOM 708 N N . PHE A 1 93 ? -3.417 5.496 -6.416 1.00 97.56 93 PHE A N 1
ATOM 709 C CA . PHE A 1 93 ? -2.930 5.905 -5.097 1.00 97.56 93 PHE A CA 1
ATOM 710 C C . PHE A 1 93 ? -2.280 7.287 -5.121 1.00 97.56 93 PHE A C 1
ATOM 712 O O . PHE A 1 93 ? -2.366 8.023 -4.136 1.00 97.56 93 PHE A O 1
ATOM 719 N N . TYR A 1 94 ? -1.638 7.660 -6.227 1.00 97.19 94 TYR A N 1
ATOM 720 C CA . TYR A 1 94 ? -1.091 8.998 -6.393 1.00 97.19 94 TYR A CA 1
ATOM 721 C C . TYR A 1 94 ? -2.205 10.050 -6.425 1.00 97.19 94 TYR A C 1
ATOM 723 O O . TYR A 1 94 ? -2.118 11.039 -5.700 1.00 97.19 94 TYR A O 1
ATOM 731 N N . GLN A 1 95 ? -3.285 9.804 -7.177 1.00 97.56 95 GLN A N 1
ATOM 732 C CA . GLN A 1 95 ? -4.456 10.694 -7.217 1.00 97.56 95 GLN A CA 1
ATOM 733 C C . GLN A 1 95 ? -5.129 10.839 -5.844 1.00 97.56 95 GLN A C 1
ATOM 735 O O . GLN A 1 95 ? -5.583 11.924 -5.491 1.00 97.56 95 GLN A O 1
ATOM 740 N N . LEU A 1 96 ? -5.134 9.774 -5.036 1.00 96.75 96 LEU A N 1
ATOM 741 C CA . LEU A 1 96 ? -5.628 9.799 -3.653 1.00 96.75 96 LEU A CA 1
ATOM 742 C C . LEU A 1 96 ? -4.674 10.501 -2.666 1.00 96.75 96 LEU A C 1
ATOM 744 O O . LEU A 1 96 ? -5.004 10.654 -1.488 1.00 96.75 96 LEU A O 1
ATOM 748 N N . GLY A 1 97 ? -3.479 10.903 -3.107 1.00 96.38 97 GLY A N 1
ATOM 749 C CA . GLY A 1 97 ? -2.465 11.529 -2.260 1.00 96.38 97 GLY A CA 1
ATOM 750 C C . GLY A 1 97 ? -1.724 10.551 -1.338 1.00 96.38 97 GLY A C 1
ATOM 751 O O . GLY A 1 97 ? -1.130 10.975 -0.349 1.00 96.38 97 GLY A O 1
ATOM 752 N N . TRP A 1 98 ? -1.773 9.245 -1.614 1.00 97.31 98 TRP A N 1
ATOM 753 C CA . TRP A 1 98 ? -1.202 8.204 -0.746 1.00 97.31 98 TRP A CA 1
ATOM 754 C C . TRP A 1 98 ? 0.275 7.917 -1.024 1.00 97.31 98 TRP A C 1
ATOM 756 O O . TRP A 1 98 ? 0.980 7.467 -0.123 1.00 97.31 98 TRP A O 1
ATOM 766 N N . VAL A 1 99 ? 0.744 8.147 -2.252 1.00 95.75 99 VAL A N 1
ATOM 767 C CA . VAL A 1 99 ? 2.111 7.814 -2.708 1.00 95.75 99 VAL A CA 1
ATOM 768 C C . VAL A 1 99 ? 2.794 8.997 -3.413 1.00 95.75 99 VAL A C 1
ATOM 770 O O . VAL A 1 99 ? 3.450 8.854 -4.446 1.00 95.75 99 VAL A O 1
ATOM 773 N N . THR A 1 100 ? 2.596 10.204 -2.882 1.00 93.50 100 THR A N 1
ATOM 774 C CA . THR A 1 100 ? 3.198 11.439 -3.410 1.00 93.50 100 THR A CA 1
ATOM 775 C C . THR A 1 100 ? 4.668 11.577 -2.991 1.00 93.50 100 THR A C 1
ATOM 777 O O . THR A 1 100 ? 5.142 10.918 -2.064 1.00 93.50 100 THR A O 1
ATOM 780 N N . GLY A 1 101 ? 5.433 12.416 -3.702 1.00 91.12 101 GLY A N 1
ATOM 781 C CA . GLY A 1 101 ? 6.827 12.716 -3.340 1.00 91.12 101 GLY A CA 1
ATOM 782 C C . GLY A 1 101 ? 7.765 11.502 -3.362 1.00 91.12 101 GLY A C 1
ATOM 783 O O . GLY A 1 101 ? 8.702 11.441 -2.574 1.00 91.12 101 GLY A O 1
ATOM 784 N N . THR A 1 102 ? 7.506 10.520 -4.234 1.00 90.94 102 THR A N 1
ATOM 785 C CA . THR A 1 102 ? 8.220 9.224 -4.341 1.00 90.94 102 THR A CA 1
ATOM 786 C C . THR A 1 102 ? 8.068 8.273 -3.144 1.00 90.94 102 THR A C 1
ATOM 788 O O . THR A 1 102 ? 8.553 7.138 -3.215 1.00 90.94 102 THR A O 1
ATOM 791 N N . GLY A 1 103 ? 7.368 8.705 -2.091 1.00 89.00 103 GLY A N 1
ATOM 792 C CA . GLY A 1 103 ? 7.081 7.925 -0.894 1.00 89.00 103 GLY A CA 1
ATOM 793 C C . GLY A 1 103 ? 5.994 6.874 -1.103 1.00 89.00 103 GLY A C 1
ATOM 794 O O . GLY A 1 103 ? 5.254 6.898 -2.089 1.00 89.00 103 GLY A O 1
ATOM 795 N N . GLY A 1 104 ? 5.893 5.939 -0.160 1.00 92.06 104 GLY A N 1
ATOM 796 C CA . GLY A 1 104 ? 4.948 4.834 -0.260 1.00 92.06 104 GLY A CA 1
ATOM 797 C C . GLY A 1 104 ? 5.277 3.823 -1.367 1.00 92.06 104 GLY A C 1
ATOM 798 O O . GLY A 1 104 ? 6.344 3.831 -1.987 1.00 92.06 104 GLY A O 1
ATOM 799 N N . GLY A 1 105 ? 4.337 2.919 -1.618 1.00 92.25 105 GLY A N 1
ATOM 800 C CA . GLY A 1 105 ? 4.431 1.905 -2.657 1.00 92.25 105 GLY A CA 1
ATOM 801 C C . GLY A 1 105 ? 3.513 0.720 -2.397 1.00 92.25 105 GLY A C 1
ATOM 802 O O . GLY A 1 105 ? 2.845 0.628 -1.370 1.00 92.25 105 GLY A O 1
ATOM 803 N N . ILE A 1 106 ? 3.505 -0.206 -3.343 1.00 96.12 106 ILE A N 1
ATOM 804 C CA . ILE A 1 106 ? 2.784 -1.470 -3.249 1.00 96.12 106 ILE A CA 1
ATOM 805 C C . ILE A 1 106 ? 3.721 -2.604 -3.657 1.00 96.12 106 ILE A C 1
ATOM 807 O O . ILE A 1 106 ? 4.592 -2.436 -4.516 1.00 96.12 106 ILE A O 1
ATOM 811 N N . SER A 1 107 ? 3.534 -3.755 -3.029 1.00 97.50 107 SER A N 1
ATOM 812 C CA . SER A 1 107 ? 4.109 -5.023 -3.445 1.00 97.50 107 SER A CA 1
ATOM 813 C C . SER A 1 107 ? 3.003 -6.069 -3.540 1.00 97.50 107 SER A C 1
ATOM 815 O O . SER A 1 107 ? 2.048 -6.035 -2.759 1.00 97.50 107 SER A O 1
ATOM 817 N N . LEU A 1 108 ? 3.132 -6.985 -4.500 1.00 97.56 108 LEU A N 1
ATOM 818 C CA . LEU A 1 108 ? 2.217 -8.109 -4.700 1.00 97.56 108 LEU A CA 1
ATOM 819 C C . LEU A 1 108 ? 3.001 -9.418 -4.773 1.00 97.56 108 LEU A C 1
ATOM 821 O O . LEU A 1 108 ? 4.052 -9.476 -5.411 1.00 97.56 108 LEU A O 1
ATOM 825 N N . ARG A 1 109 ? 2.450 -10.480 -4.186 1.00 96.25 109 ARG A N 1
ATOM 826 C CA . ARG A 1 109 ? 2.956 -11.849 -4.301 1.00 96.25 109 ARG A CA 1
ATOM 827 C C . ARG A 1 109 ? 2.060 -12.659 -5.238 1.00 96.25 109 ARG A C 1
ATOM 829 O O . ARG A 1 109 ? 0.856 -12.768 -5.005 1.00 96.25 109 ARG A O 1
ATOM 836 N N . ARG A 1 110 ? 2.653 -13.274 -6.263 1.00 94.94 110 ARG A N 1
ATOM 837 C CA . ARG A 1 110 ? 1.996 -14.212 -7.188 1.00 94.94 110 ARG A CA 1
ATOM 838 C C . ARG A 1 110 ? 2.779 -15.524 -7.193 1.00 94.94 110 ARG A C 1
ATOM 840 O O . ARG A 1 110 ? 3.885 -15.581 -7.719 1.00 94.94 110 ARG A O 1
ATOM 847 N N . GLY A 1 111 ? 2.209 -16.568 -6.589 1.00 93.44 111 GLY A N 1
ATOM 848 C CA . GLY A 1 111 ? 2.934 -17.815 -6.328 1.00 93.44 111 GLY A CA 1
ATOM 849 C C . GLY A 1 111 ? 4.146 -17.557 -5.428 1.00 93.44 111 GLY A C 1
ATOM 850 O O . GLY A 1 111 ? 4.007 -16.965 -4.352 1.00 93.44 111 GLY A O 1
ATOM 851 N N . ASP A 1 112 ? 5.328 -17.935 -5.905 1.00 93.38 112 ASP A N 1
ATOM 852 C CA . ASP A 1 112 ? 6.602 -17.740 -5.201 1.00 93.38 112 ASP A CA 1
ATOM 853 C C . ASP A 1 112 ? 7.338 -16.457 -5.606 1.00 93.38 112 ASP A C 1
ATOM 855 O O . ASP A 1 112 ? 8.422 -16.180 -5.103 1.00 93.38 112 ASP A O 1
ATOM 859 N N . GLN A 1 113 ? 6.740 -15.646 -6.482 1.00 97.00 113 GLN A N 1
ATOM 860 C CA . GLN A 1 113 ? 7.314 -14.389 -6.952 1.00 97.00 113 GLN A CA 1
ATOM 861 C C . GLN A 1 113 ? 6.705 -13.192 -6.223 1.00 97.00 113 GLN A C 1
ATOM 863 O O . GLN A 1 113 ? 5.482 -13.035 -6.156 1.00 97.00 113 GLN A O 1
ATOM 868 N N . ILE A 1 114 ? 7.565 -12.308 -5.732 1.00 97.88 114 ILE A N 1
ATOM 869 C CA . ILE A 1 114 ? 7.215 -11.054 -5.072 1.00 97.88 114 ILE A CA 1
ATOM 870 C C . ILE A 1 114 ? 7.638 -9.903 -5.977 1.00 97.88 114 ILE A C 1
ATOM 872 O O . ILE A 1 114 ? 8.811 -9.740 -6.301 1.00 97.88 114 ILE A O 1
ATOM 876 N N . TYR A 1 115 ? 6.664 -9.094 -6.373 1.00 97.88 115 TYR A N 1
ATOM 877 C CA . TYR A 1 115 ? 6.832 -7.955 -7.261 1.00 97.88 115 TYR A CA 1
ATOM 878 C C . TYR A 1 115 ? 6.949 -6.674 -6.446 1.00 97.88 115 TYR A C 1
ATOM 880 O O . TYR A 1 115 ? 6.123 -6.405 -5.566 1.00 97.88 115 TYR A O 1
ATOM 888 N N . ILE A 1 116 ? 7.976 -5.878 -6.734 1.00 96.62 116 ILE A N 1
ATOM 889 C CA . ILE A 1 116 ? 8.330 -4.687 -5.961 1.00 96.62 116 ILE A CA 1
ATOM 890 C C . ILE A 1 116 ? 8.605 -3.528 -6.919 1.00 96.62 116 ILE A C 1
ATOM 892 O O . ILE A 1 116 ? 9.417 -3.634 -7.839 1.00 96.62 116 ILE A O 1
ATOM 896 N N . ALA A 1 117 ? 7.923 -2.406 -6.690 1.00 94.12 117 ALA A N 1
ATOM 897 C CA . ALA A 1 117 ? 8.153 -1.172 -7.432 1.00 94.12 117 ALA A CA 1
ATOM 898 C C . ALA A 1 117 ? 9.551 -0.581 -7.134 1.00 94.12 117 ALA A C 1
ATOM 900 O O . ALA A 1 117 ? 10.066 -0.734 -6.020 1.00 94.12 117 ALA A O 1
ATOM 901 N N . PRO A 1 118 ? 10.172 0.134 -8.084 1.00 94.81 118 PRO A N 1
ATOM 902 C CA . PRO A 1 118 ? 11.480 0.749 -7.878 1.00 94.81 118 PRO A CA 1
ATOM 903 C C . PRO A 1 118 ? 11.428 1.905 -6.860 1.00 94.81 118 PRO A C 1
ATOM 905 O O . PRO A 1 118 ? 10.422 2.611 -6.697 1.00 94.81 118 PRO A O 1
ATOM 908 N N . SER A 1 119 ? 12.551 2.124 -6.178 1.00 93.38 119 SER A N 1
ATOM 909 C CA . SER A 1 119 ? 12.737 3.244 -5.252 1.00 93.38 119 SER A CA 1
ATOM 910 C C . SER A 1 119 ? 12.920 4.571 -5.992 1.00 93.38 119 SER A C 1
ATOM 912 O O . SER A 1 119 ? 13.454 4.596 -7.098 1.00 93.38 119 SER A O 1
ATOM 914 N N . GLY A 1 120 ? 12.521 5.683 -5.367 1.00 90.81 120 GLY A N 1
ATOM 915 C CA . GLY A 1 120 ? 12.860 7.037 -5.829 1.00 90.81 120 GLY A CA 1
ATOM 916 C C . GLY A 1 120 ? 12.237 7.480 -7.158 1.00 90.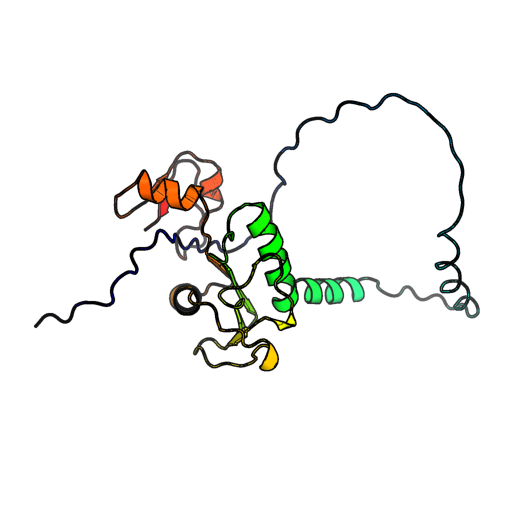81 120 GLY A C 1
ATOM 917 O O . GLY A 1 120 ? 12.571 8.553 -7.649 1.00 90.81 120 GLY A O 1
ATOM 918 N N . VAL A 1 121 ? 11.331 6.693 -7.745 1.00 94.88 121 VAL A N 1
ATOM 919 C CA . VAL A 1 121 ? 10.597 7.083 -8.957 1.00 94.88 121 VAL A CA 1
ATOM 920 C C . VAL A 1 121 ? 9.251 7.733 -8.632 1.00 94.88 121 VAL A C 1
ATOM 922 O O . VAL A 1 121 ? 8.657 7.479 -7.575 1.00 94.88 121 VAL A O 1
ATOM 925 N N . GLN A 1 122 ? 8.750 8.509 -9.596 1.00 95.88 122 GLN A N 1
ATOM 926 C CA . GLN A 1 122 ? 7.363 8.978 -9.666 1.00 95.88 122 GLN A CA 1
ATOM 927 C C . GLN A 1 122 ? 6.429 7.767 -9.796 1.00 95.88 122 GLN A C 1
ATOM 929 O O . GLN A 1 122 ? 6.464 7.050 -10.799 1.00 95.88 122 GLN A O 1
ATOM 934 N N . LYS A 1 123 ? 5.646 7.487 -8.748 1.00 95.06 123 LYS A N 1
ATOM 935 C CA . LYS A 1 123 ? 4.862 6.247 -8.618 1.00 95.06 123 LYS A CA 1
ATOM 936 C C . LYS A 1 123 ? 3.767 6.147 -9.681 1.00 95.06 123 LYS A C 1
ATOM 938 O O . LYS A 1 123 ? 3.496 5.069 -10.193 1.00 95.06 123 LYS A O 1
ATOM 943 N N . GLU A 1 124 ? 3.212 7.273 -10.091 1.00 95.62 124 GLU A N 1
ATOM 944 C CA . GLU A 1 124 ? 2.233 7.412 -11.163 1.00 95.62 124 GLU A CA 1
ATOM 945 C C . GLU A 1 124 ? 2.797 7.134 -12.572 1.00 95.62 124 GLU A C 1
ATOM 947 O O . GLU A 1 124 ? 2.035 6.949 -13.523 1.00 95.62 124 GLU A O 1
ATOM 952 N N . ARG A 1 125 ? 4.126 7.059 -12.728 1.00 96.44 125 ARG A N 1
ATOM 953 C CA . ARG A 1 125 ? 4.800 6.866 -14.027 1.00 96.44 125 ARG A CA 1
ATOM 954 C C . ARG A 1 125 ? 5.528 5.534 -14.177 1.00 96.44 125 ARG A C 1
ATOM 956 O O . ARG A 1 125 ? 6.189 5.341 -15.197 1.00 96.44 125 ARG A O 1
ATOM 963 N N . ILE A 1 126 ? 5.407 4.637 -13.199 1.00 96.62 126 ILE A N 1
ATOM 964 C CA . ILE A 1 126 ? 6.021 3.304 -13.250 1.00 96.62 126 ILE A CA 1
ATOM 965 C C . ILE A 1 126 ? 5.569 2.583 -14.526 1.00 96.62 126 ILE A C 1
ATOM 967 O O . ILE A 1 126 ? 4.388 2.621 -14.887 1.00 96.62 126 ILE A O 1
ATOM 971 N N . GLN A 1 127 ? 6.515 1.932 -15.199 1.00 97.06 127 GLN A N 1
ATOM 972 C CA . GLN A 1 127 ? 6.264 1.050 -16.333 1.00 97.06 127 GLN A CA 1
ATOM 973 C C . GLN A 1 127 ? 6.376 -0.427 -15.917 1.00 97.06 127 GLN A C 1
ATOM 975 O O . GLN A 1 127 ? 7.093 -0.742 -14.963 1.00 97.06 127 GLN A O 1
ATOM 980 N N . PRO A 1 128 ? 5.732 -1.359 -16.642 1.00 96.25 128 PRO A N 1
ATOM 981 C CA . PRO A 1 128 ? 5.821 -2.799 -16.360 1.00 96.25 128 PRO A CA 1
ATOM 982 C C . PRO A 1 128 ? 7.253 -3.359 -16.286 1.00 96.25 128 PRO A C 1
ATOM 984 O O . PRO A 1 128 ? 7.546 -4.257 -15.485 1.00 96.25 128 PRO A O 1
ATOM 987 N N . ASP A 1 129 ? 8.160 -2.783 -17.076 1.00 96.00 129 ASP A N 1
ATOM 988 C CA . ASP A 1 129 ? 9.575 -3.168 -17.149 1.00 96.00 129 ASP A CA 1
ATOM 989 C C . ASP A 1 129 ? 10.435 -2.573 -16.025 1.00 96.00 129 ASP A C 1
ATOM 991 O O . ASP A 1 129 ? 11.625 -2.871 -15.931 1.00 96.00 129 ASP A O 1
ATOM 995 N N . ASP A 1 130 ? 9.863 -1.719 -15.175 1.00 96.50 130 ASP A N 1
ATOM 996 C CA . ASP A 1 130 ? 10.564 -1.116 -14.036 1.00 96.50 130 ASP A CA 1
ATOM 997 C C . ASP A 1 130 ? 10.468 -1.970 -12.761 1.00 96.50 130 ASP A C 1
ATOM 999 O O . ASP A 1 130 ? 11.020 -1.610 -11.720 1.00 96.50 130 ASP A O 1
ATOM 1003 N N . MET A 1 131 ? 9.767 -3.103 -12.827 1.00 96.88 131 MET A N 1
ATOM 1004 C CA . MET A 1 131 ? 9.486 -3.957 -11.677 1.00 96.88 131 MET A CA 1
ATOM 1005 C C . MET A 1 131 ? 10.662 -4.864 -11.315 1.00 96.88 131 MET A C 1
ATOM 1007 O O . MET A 1 131 ? 11.208 -5.569 -12.166 1.00 96.88 131 MET A O 1
ATOM 1011 N N . PHE A 1 132 ? 10.973 -4.909 -10.021 1.00 97.31 132 PHE A N 1
ATOM 1012 C CA . PHE A 1 132 ? 11.829 -5.930 -9.424 1.00 97.31 132 PHE A CA 1
ATOM 1013 C C . PHE A 1 132 ? 10.990 -7.149 -9.044 1.00 97.31 132 PHE A C 1
ATOM 1015 O O . PHE A 1 132 ? 9.849 -7.004 -8.596 1.00 97.31 132 PHE A O 1
ATOM 1022 N N . VAL A 1 133 ? 11.570 -8.337 -9.191 1.00 97.44 133 VAL A N 1
ATOM 1023 C CA . VAL A 1 133 ? 10.965 -9.608 -8.792 1.00 97.44 133 VAL A CA 1
ATOM 1024 C C . VAL A 1 133 ? 11.968 -10.390 -7.962 1.00 97.44 133 VAL A C 1
ATOM 1026 O O . VAL A 1 133 ? 13.083 -10.636 -8.421 1.00 97.44 133 VAL A O 1
ATOM 1029 N N . CYS A 1 134 ? 11.569 -10.801 -6.765 1.00 96.38 134 CYS A N 1
ATOM 1030 C CA . CYS A 1 134 ? 12.355 -11.680 -5.905 1.00 96.38 134 CYS A CA 1
ATOM 1031 C C . CYS A 1 134 ? 11.505 -12.836 -5.375 1.00 96.38 134 CYS A C 1
ATOM 1033 O O . CYS A 1 134 ? 10.280 -12.816 -5.512 1.00 96.38 134 CYS A O 1
ATOM 1035 N N . ASP A 1 135 ? 12.143 -13.842 -4.790 1.00 94.88 135 ASP A N 1
ATOM 1036 C CA . ASP A 1 135 ? 11.443 -14.893 -4.052 1.00 94.88 135 ASP A CA 1
ATOM 1037 C C . ASP A 1 135 ? 11.196 -14.505 -2.581 1.00 94.88 135 ASP A C 1
ATOM 1039 O O . ASP A 1 135 ? 11.483 -13.387 -2.139 1.00 94.88 135 ASP A O 1
ATOM 1043 N N . VAL A 1 136 ? 10.628 -15.443 -1.818 1.00 91.19 136 VAL A N 1
ATOM 1044 C CA . VAL A 1 136 ? 10.359 -15.306 -0.374 1.00 91.19 136 VAL A CA 1
ATOM 1045 C C . VAL A 1 136 ? 11.650 -15.206 0.456 1.00 91.19 136 VAL A C 1
ATOM 1047 O O . VAL A 1 136 ? 11.630 -14.649 1.551 1.00 91.19 136 VAL A O 1
ATOM 1050 N N . GLU A 1 137 ? 12.773 -15.694 -0.074 1.00 90.19 137 GLU A N 1
ATOM 1051 C CA . GLU A 1 137 ? 14.111 -15.628 0.531 1.00 90.19 137 GLU A CA 1
ATOM 1052 C C . GLU A 1 137 ? 14.876 -14.357 0.107 1.00 90.19 137 GLU A C 1
ATOM 1054 O O . GLU A 1 137 ? 16.067 -14.225 0.375 1.00 90.19 137 GLU A O 1
ATOM 1059 N N . GLU A 1 138 ? 14.189 -13.410 -0.544 1.00 90.25 138 GLU A N 1
ATOM 1060 C CA . GLU A 1 138 ? 14.720 -12.140 -1.057 1.00 90.25 138 GLU A CA 1
ATOM 1061 C C . GLU A 1 138 ? 15.765 -12.271 -2.177 1.00 90.25 138 GLU A C 1
ATOM 1063 O O . GLU A 1 138 ? 16.399 -11.275 -2.547 1.00 90.25 138 GLU A O 1
ATOM 1068 N N . ARG A 1 139 ? 15.909 -13.453 -2.787 1.00 93.44 139 ARG A N 1
ATOM 1069 C CA . ARG A 1 139 ? 16.793 -13.646 -3.944 1.00 93.44 139 ARG A CA 1
ATOM 1070 C C . ARG A 1 139 ? 16.170 -13.026 -5.186 1.00 93.44 139 ARG A C 1
ATOM 1072 O O . ARG A 1 139 ? 14.999 -13.252 -5.488 1.00 93.44 139 ARG A O 1
ATOM 1079 N N . ASP A 1 140 ? 16.958 -12.246 -5.917 1.00 94.12 140 ASP A N 1
ATOM 1080 C CA . ASP A 1 140 ? 16.506 -11.582 -7.138 1.00 94.12 140 ASP A CA 1
ATOM 1081 C C . ASP A 1 140 ? 16.274 -12.598 -8.266 1.00 94.12 140 ASP A C 1
ATOM 1083 O O . ASP A 1 140 ? 17.179 -13.325 -8.664 1.00 94.12 140 ASP A O 1
ATOM 1087 N N . ILE A 1 141 ? 15.048 -12.621 -8.794 1.00 95.62 141 ILE A N 1
ATOM 1088 C CA . ILE A 1 141 ? 14.635 -13.451 -9.936 1.00 95.62 141 ILE A CA 1
ATOM 1089 C C . ILE A 1 141 ? 14.724 -12.639 -11.231 1.00 95.62 141 ILE A C 1
ATOM 1091 O O . ILE A 1 141 ? 15.164 -13.133 -12.267 1.00 95.62 141 ILE A O 1
ATOM 1095 N N . SER A 1 142 ? 14.261 -11.388 -11.199 1.00 94.75 142 SER A N 1
ATOM 1096 C CA . SER A 1 142 ? 14.231 -10.502 -12.363 1.00 94.75 142 SER A CA 1
ATOM 1097 C C . SER A 1 142 ? 14.371 -9.053 -11.921 1.00 94.75 142 SER A C 1
ATOM 1099 O O . SER A 1 142 ? 13.733 -8.615 -10.962 1.00 94.75 142 SER A O 1
ATOM 1101 N N . CYS A 1 143 ? 15.185 -8.301 -12.655 1.00 94.69 143 CYS A N 1
ATOM 1102 C CA . CYS A 1 143 ? 15.450 -6.893 -12.398 1.00 94.69 143 CYS A CA 1
ATOM 1103 C C . CYS A 1 143 ? 15.139 -6.051 -13.643 1.00 94.69 143 CYS A C 1
ATOM 1105 O O . CYS A 1 143 ? 15.199 -6.567 -14.764 1.00 94.69 143 CYS A O 1
ATOM 1107 N N . PRO A 1 144 ? 14.853 -4.750 -13.468 1.00 95.31 144 PRO A N 1
ATOM 1108 C CA . PRO A 1 144 ? 14.726 -3.819 -14.581 1.00 95.31 144 PRO A CA 1
ATOM 1109 C C . PRO A 1 144 ? 16.012 -3.733 -15.415 1.00 95.31 144 PRO A C 1
ATOM 1111 O O . PRO A 1 144 ? 17.099 -4.025 -14.904 1.00 95.31 144 PRO A O 1
ATOM 1114 N N . PRO A 1 145 ? 15.932 -3.253 -16.669 1.00 94.69 145 PRO A N 1
ATOM 1115 C CA . PRO A 1 145 ? 17.105 -3.068 -17.513 1.00 94.69 145 PRO A CA 1
ATOM 1116 C C . PRO A 1 145 ? 18.194 -2.216 -16.842 1.00 94.69 145 PRO A C 1
ATOM 1118 O O . PRO A 1 145 ? 17.931 -1.105 -16.371 1.00 94.69 145 PRO A O 1
ATOM 1121 N N . ALA A 1 146 ? 19.437 -2.709 -16.849 1.00 93.31 146 ALA A N 1
ATOM 1122 C CA . ALA A 1 146 ? 20.560 -2.110 -16.118 1.00 93.31 146 ALA A CA 1
ATOM 1123 C C . ALA A 1 146 ? 20.831 -0.639 -16.489 1.00 93.31 146 ALA A C 1
ATOM 1125 O O . ALA A 1 146 ? 21.228 0.161 -15.641 1.00 93.31 146 ALA A O 1
ATOM 1126 N N . TRP A 1 147 ? 20.559 -0.252 -17.740 1.00 94.62 147 TRP A N 1
ATOM 1127 C CA . TRP A 1 147 ? 20.746 1.117 -18.227 1.00 94.62 147 TRP A CA 1
ATOM 1128 C C . TRP A 1 147 ? 19.840 2.145 -17.530 1.00 94.62 147 TRP A C 1
ATOM 1130 O O . TRP A 1 147 ? 20.221 3.312 -17.442 1.00 94.62 147 TRP A O 1
ATOM 1140 N N . LYS A 1 148 ? 18.693 1.730 -16.967 1.00 93.81 148 LYS A N 1
ATOM 1141 C CA . LYS A 1 148 ? 17.806 2.613 -16.187 1.00 93.81 148 LYS A CA 1
ATOM 1142 C C . LYS A 1 148 ? 18.362 2.942 -14.796 1.00 93.81 148 LYS A C 1
ATOM 1144 O O . LYS A 1 148 ? 17.875 3.873 -14.160 1.00 93.81 148 LYS A O 1
ATOM 1149 N N . LYS A 1 149 ? 19.360 2.187 -14.310 1.00 94.31 149 LYS A N 1
ATOM 1150 C CA . LYS A 1 149 ? 20.004 2.368 -12.991 1.00 94.31 149 LYS A CA 1
ATOM 1151 C C . LYS A 1 149 ? 19.006 2.447 -11.821 1.00 94.31 149 LYS A C 1
ATOM 1153 O O . LYS A 1 149 ? 19.227 3.170 -10.849 1.00 94.31 149 LYS A O 1
ATOM 1158 N N . LEU A 1 150 ? 17.900 1.706 -11.918 1.00 95.44 150 LEU A N 1
ATOM 1159 C CA . LEU A 1 150 ? 16.882 1.637 -10.871 1.00 95.44 150 LEU A CA 1
ATOM 1160 C C . LEU A 1 150 ? 17.380 0.821 -9.677 1.00 95.44 150 LEU A C 1
ATOM 1162 O O . LEU A 1 150 ? 18.235 -0.052 -9.807 1.00 95.44 150 LEU A O 1
ATOM 1166 N N . LYS A 1 151 ? 16.808 1.093 -8.504 1.00 94.19 151 LYS A N 1
ATOM 1167 C CA . LYS A 1 151 ? 17.101 0.373 -7.260 1.00 94.19 151 LYS A CA 1
ATOM 1168 C C . LYS A 1 151 ? 15.818 -0.191 -6.665 1.00 94.19 151 LYS A C 1
ATOM 1170 O O . LYS A 1 151 ? 14.759 0.430 -6.787 1.00 94.19 151 LYS A O 1
ATOM 1175 N N . LYS A 1 152 ? 15.925 -1.333 -5.982 1.00 91.00 152 LYS A N 1
ATOM 1176 C CA . LYS A 1 152 ? 14.812 -1.943 -5.244 1.00 91.00 152 LYS A CA 1
ATOM 1177 C C . LYS A 1 152 ? 14.306 -0.983 -4.154 1.00 91.00 152 LYS A C 1
ATOM 1179 O O . LYS A 1 152 ? 15.088 -0.214 -3.591 1.00 91.00 152 LYS A O 1
ATOM 1184 N N . SER A 1 153 ? 12.999 -0.995 -3.879 1.00 91.44 153 SER A N 1
ATOM 1185 C CA . SER A 1 153 ? 12.384 -0.142 -2.852 1.00 91.44 153 SER A CA 1
ATOM 1186 C C . SER A 1 153 ? 13.027 -0.335 -1.477 1.00 91.44 153 SER A C 1
ATOM 1188 O O . SER A 1 153 ? 13.249 -1.464 -1.039 1.00 91.44 153 SER A O 1
ATOM 1190 N N . GLN A 1 154 ? 13.245 0.765 -0.752 1.00 92.62 154 GLN A N 1
ATOM 1191 C CA . GLN A 1 154 ? 13.693 0.726 0.646 1.00 92.62 154 GLN A CA 1
ATOM 1192 C C . GLN A 1 154 ? 12.643 0.112 1.585 1.00 92.62 154 GLN A C 1
ATOM 1194 O O . GLN A 1 154 ? 12.979 -0.338 2.675 1.00 92.62 154 GLN A O 1
ATOM 1199 N N . CYS A 1 155 ? 11.382 0.030 1.153 1.00 92.56 155 CYS A N 1
ATOM 1200 C CA . CYS A 1 155 ? 10.308 -0.614 1.908 1.00 92.56 155 CYS A CA 1
ATOM 1201 C C . CYS A 1 155 ? 10.365 -2.149 1.850 1.00 92.56 155 CYS A C 1
ATOM 1203 O O . CYS A 1 155 ? 9.571 -2.794 2.528 1.00 92.56 155 CYS A O 1
ATOM 1205 N N . THR A 1 156 ? 11.275 -2.740 1.059 1.00 94.12 156 THR A N 1
ATOM 1206 C CA . THR A 1 156 ? 11.349 -4.197 0.846 1.00 94.12 156 THR A CA 1
ATOM 1207 C C . THR A 1 156 ? 11.369 -4.989 2.156 1.00 94.12 156 THR A C 1
ATOM 1209 O O . THR A 1 156 ? 10.476 -5.816 2.317 1.00 94.12 156 THR A O 1
ATOM 1212 N N . PRO A 1 157 ? 12.243 -4.705 3.144 1.00 94.12 157 PRO A N 1
ATOM 1213 C CA . PRO A 1 157 ? 12.259 -5.484 4.387 1.00 94.12 157 PRO A CA 1
ATOM 1214 C C . PRO A 1 157 ? 10.929 -5.408 5.156 1.00 94.12 157 PRO A C 1
ATOM 1216 O O . PRO A 1 157 ? 10.499 -6.370 5.789 1.00 94.12 157 PRO A O 1
ATOM 1219 N N . LEU A 1 158 ? 10.229 -4.271 5.069 1.00 93.50 158 LEU A N 1
ATOM 1220 C CA . LEU A 1 158 ? 8.934 -4.078 5.720 1.00 93.50 158 LEU A CA 1
ATOM 1221 C C . LEU A 1 158 ? 7.833 -4.882 5.010 1.00 93.50 158 LEU A C 1
ATOM 1223 O O . LEU A 1 158 ? 6.969 -5.453 5.674 1.00 93.50 158 LEU A O 1
ATOM 1227 N N . PHE A 1 159 ? 7.880 -4.975 3.678 1.00 95.44 159 PHE A N 1
ATOM 1228 C CA . PHE A 1 159 ? 6.991 -5.852 2.912 1.00 95.44 159 PHE A CA 1
ATOM 1229 C C . PHE A 1 159 ? 7.249 -7.328 3.228 1.00 95.44 159 PHE A C 1
ATOM 1231 O O . PHE A 1 159 ? 6.298 -8.074 3.467 1.00 95.44 159 PHE A O 1
ATOM 1238 N N . MET A 1 160 ? 8.517 -7.735 3.311 1.00 95.12 160 MET A N 1
ATOM 1239 C CA . MET A 1 160 ? 8.896 -9.117 3.622 1.00 95.12 160 MET A CA 1
ATOM 1240 C C . MET A 1 160 ? 8.417 -9.552 5.006 1.00 95.12 160 MET A C 1
ATOM 1242 O O . MET A 1 160 ? 7.915 -10.665 5.147 1.00 95.12 160 MET A O 1
ATOM 1246 N N . ASN A 1 161 ? 8.427 -8.663 6.005 1.00 95.19 161 ASN A N 1
ATOM 1247 C CA . ASN A 1 161 ? 7.815 -8.949 7.307 1.00 95.19 161 ASN A CA 1
ATOM 1248 C C . ASN A 1 161 ? 6.325 -9.306 7.186 1.00 95.19 161 ASN A C 1
ATOM 1250 O O . ASN A 1 161 ? 5.867 -10.273 7.793 1.00 95.19 161 ASN A O 1
ATOM 1254 N N . ALA A 1 162 ? 5.556 -8.572 6.381 1.00 94.62 162 ALA A N 1
ATOM 1255 C CA . ALA A 1 162 ? 4.142 -8.877 6.172 1.00 94.62 162 ALA A CA 1
ATOM 1256 C C . ALA A 1 162 ? 3.937 -10.209 5.427 1.00 94.62 162 ALA A C 1
ATOM 1258 O O . ALA A 1 162 ? 3.055 -10.994 5.792 1.00 94.62 162 ALA A O 1
ATOM 1259 N N . TYR A 1 163 ? 4.771 -10.502 4.427 1.00 94.94 163 TYR A N 1
ATOM 1260 C CA . TYR A 1 163 ? 4.733 -11.779 3.713 1.00 94.94 163 TYR A CA 1
ATOM 1261 C C . TYR A 1 163 ? 5.074 -12.964 4.623 1.00 94.94 163 TYR A C 1
ATOM 1263 O O . TYR A 1 163 ? 4.303 -13.922 4.683 1.00 94.94 163 TYR A O 1
ATOM 1271 N N . ASN A 1 164 ? 6.162 -12.868 5.384 1.00 93.12 164 ASN A N 1
ATOM 1272 C CA . ASN A 1 164 ? 6.688 -13.964 6.198 1.00 93.12 164 ASN A CA 1
ATOM 1273 C C . ASN A 1 164 ? 5.888 -14.171 7.487 1.00 93.12 164 ASN A C 1
ATOM 1275 O O . ASN A 1 164 ? 5.589 -15.301 7.863 1.00 93.12 164 ASN A O 1
ATOM 1279 N N . MET A 1 165 ? 5.497 -13.090 8.166 1.00 92.06 165 MET A N 1
ATOM 1280 C CA . MET A 1 165 ? 4.853 -13.186 9.481 1.00 92.06 165 MET A CA 1
ATOM 1281 C C . MET A 1 165 ? 3.332 -13.341 9.406 1.00 92.06 165 MET A C 1
ATOM 1283 O O . MET A 1 165 ? 2.713 -13.709 10.409 1.00 92.06 165 MET A O 1
ATOM 1287 N N . ARG A 1 166 ? 2.701 -12.964 8.286 1.00 90.50 166 ARG A N 1
ATOM 1288 C CA . ARG A 1 166 ? 1.231 -12.931 8.151 1.00 90.50 166 ARG A CA 1
ATOM 1289 C C . ARG A 1 166 ? 0.707 -13.629 6.900 1.00 90.50 166 ARG A C 1
ATOM 1291 O O . ARG A 1 166 ? -0.507 -13.681 6.731 1.00 90.50 166 ARG A O 1
ATOM 1298 N N . GLY A 1 167 ? 1.577 -14.160 6.038 1.00 91.44 167 GLY A N 1
ATOM 1299 C CA . GLY A 1 167 ? 1.153 -14.800 4.792 1.00 91.44 167 GLY A CA 1
ATOM 1300 C C . GLY A 1 167 ? 0.422 -13.832 3.860 1.00 91.44 167 GLY A C 1
ATOM 1301 O O . GLY A 1 167 ? -0.528 -14.227 3.182 1.00 91.44 167 GLY A O 1
ATOM 1302 N N . ALA A 1 168 ? 0.808 -12.550 3.869 1.00 93.56 168 ALA A N 1
ATOM 1303 C CA . ALA A 1 168 ? 0.178 -11.544 3.025 1.00 93.56 168 ALA A CA 1
ATOM 1304 C C . ALA A 1 168 ? 0.292 -11.917 1.533 1.00 93.56 168 ALA A C 1
ATOM 1306 O O . ALA A 1 168 ? 1.211 -12.613 1.107 1.00 93.56 168 ALA A O 1
ATOM 1307 N N . LYS A 1 169 ? -0.648 -11.432 0.720 1.00 94.75 169 LYS A N 1
ATOM 1308 C CA . LYS A 1 169 ? -0.577 -11.529 -0.753 1.00 94.75 169 LYS A CA 1
ATOM 1309 C C . LYS A 1 169 ? -0.286 -10.186 -1.417 1.00 94.75 169 LYS A C 1
ATOM 1311 O O . LYS A 1 169 ? 0.149 -10.137 -2.560 1.00 94.75 169 LYS A O 1
ATOM 1316 N N . ALA A 1 170 ? -0.516 -9.108 -0.683 1.00 96.25 170 ALA A N 1
ATOM 1317 C CA . ALA A 1 170 ? -0.298 -7.741 -1.101 1.00 96.25 170 ALA A CA 1
ATOM 1318 C C . ALA A 1 170 ? 0.090 -6.923 0.126 1.00 96.25 170 ALA A C 1
ATOM 1320 O O . ALA A 1 170 ? -0.432 -7.165 1.219 1.00 96.25 170 ALA A O 1
ATOM 1321 N N . VAL A 1 171 ? 0.974 -5.950 -0.059 1.00 97.00 171 VAL A N 1
ATOM 1322 C CA . VAL A 1 171 ? 1.347 -5.000 0.989 1.00 97.00 171 VAL A CA 1
ATOM 1323 C C . VAL A 1 171 ? 1.340 -3.605 0.394 1.00 97.00 171 VAL A C 1
ATOM 1325 O O . VAL A 1 171 ? 1.960 -3.367 -0.641 1.00 97.00 171 VAL A O 1
ATOM 1328 N N . ILE A 1 172 ? 0.635 -2.685 1.048 1.00 96.88 172 ILE A N 1
ATOM 1329 C CA . ILE A 1 172 ? 0.542 -1.286 0.638 1.00 96.88 172 ILE A CA 1
ATOM 1330 C C . ILE A 1 172 ? 1.170 -0.438 1.738 1.00 96.88 172 ILE A C 1
ATOM 1332 O O . ILE A 1 172 ? 0.844 -0.560 2.918 1.00 96.88 172 ILE A O 1
ATOM 1336 N N . HIS A 1 173 ? 2.072 0.443 1.338 1.00 96.38 173 HIS A N 1
ATOM 1337 C CA . HIS A 1 173 ? 2.676 1.438 2.199 1.00 96.38 173 HIS A CA 1
ATOM 1338 C C . HIS A 1 173 ? 2.311 2.823 1.669 1.00 96.38 173 HIS A C 1
ATOM 1340 O O . HIS A 1 173 ? 2.510 3.121 0.493 1.00 96.38 173 HIS A O 1
ATOM 1346 N N . THR A 1 174 ? 1.754 3.671 2.529 1.00 96.50 174 THR A N 1
ATOM 1347 C CA . THR A 1 174 ? 1.311 5.015 2.142 1.00 96.50 174 THR A CA 1
ATOM 1348 C C . THR A 1 174 ? 2.011 6.071 2.980 1.00 96.50 174 THR A C 1
ATOM 1350 O O . THR A 1 174 ? 2.353 5.836 4.137 1.00 96.50 174 THR A O 1
ATOM 1353 N N . HIS A 1 175 ? 2.183 7.248 2.391 1.00 95.62 175 HIS A N 1
ATOM 1354 C CA . HIS A 1 175 ? 2.552 8.492 3.061 1.00 95.62 175 HIS A CA 1
ATOM 1355 C C . HIS A 1 175 ? 1.328 9.422 3.133 1.00 95.62 175 HIS A C 1
ATOM 1357 O O . HIS A 1 175 ? 1.427 10.632 2.939 1.00 95.62 175 HIS A O 1
ATOM 1363 N N . SER A 1 176 ? 0.138 8.852 3.355 1.00 96.12 176 SER A N 1
ATOM 1364 C CA . SER A 1 176 ? -1.105 9.621 3.402 1.00 96.12 176 SER A CA 1
ATOM 1365 C C . SER A 1 176 ? -1.058 10.678 4.507 1.00 96.12 176 SER A C 1
ATOM 1367 O O . SER A 1 176 ? -0.712 10.383 5.654 1.00 96.12 176 SER A O 1
ATOM 1369 N N . LYS A 1 177 ? -1.499 11.903 4.196 1.00 96.31 177 LYS A N 1
ATOM 1370 C CA . LYS A 1 177 ? -1.636 12.974 5.195 1.00 96.31 177 LYS A CA 1
ATOM 1371 C C . LYS A 1 177 ? -2.523 12.544 6.367 1.00 96.31 177 LYS A C 1
ATOM 1373 O O . LYS A 1 177 ? -2.225 12.893 7.502 1.00 96.31 177 LYS A O 1
ATOM 1378 N N . ALA A 1 178 ? -3.574 11.760 6.114 1.00 96.88 178 ALA A N 1
ATOM 1379 C CA . ALA A 1 178 ? -4.455 11.258 7.169 1.00 96.88 178 ALA A CA 1
ATOM 1380 C C . ALA A 1 178 ? -3.714 10.324 8.142 1.00 96.88 178 ALA A C 1
ATOM 1382 O O . ALA A 1 178 ? -3.882 10.450 9.352 1.00 96.88 178 ALA A O 1
ATOM 1383 N N . ALA A 1 179 ? -2.847 9.446 7.623 1.00 95.69 179 ALA A N 1
ATOM 1384 C CA . ALA A 1 179 ? -2.014 8.561 8.435 1.00 95.69 179 ALA A CA 1
ATOM 1385 C C . ALA A 1 179 ? -1.035 9.366 9.305 1.00 95.69 179 ALA A C 1
ATOM 1387 O O . ALA A 1 179 ? -0.958 9.149 10.512 1.00 95.69 179 ALA A O 1
ATOM 1388 N N . VAL A 1 180 ? -0.358 10.357 8.714 1.00 95.56 180 VAL A N 1
ATOM 1389 C CA . VAL A 1 180 ? 0.550 11.249 9.453 1.00 95.56 180 VAL A CA 1
ATOM 1390 C C . VAL A 1 180 ? -0.203 12.016 10.544 1.00 95.56 180 VAL A C 1
ATOM 1392 O O . VAL A 1 180 ? 0.218 12.006 11.699 1.00 95.56 180 VAL A O 1
ATOM 1395 N N . MET A 1 181 ? -1.349 12.620 10.222 1.00 97.88 181 MET A N 1
ATOM 1396 C CA . MET A 1 181 ? -2.157 13.349 11.205 1.00 97.88 181 MET A CA 1
ATOM 1397 C C . MET A 1 181 ? -2.643 12.449 12.343 1.00 97.88 181 MET A C 1
ATOM 1399 O O . MET A 1 181 ? -2.599 12.875 13.494 1.00 97.88 181 MET A O 1
ATOM 1403 N N . ALA A 1 182 ? -3.043 11.205 12.060 1.00 96.56 182 ALA A N 1
ATOM 1404 C CA . ALA A 1 182 ? -3.413 10.250 13.102 1.00 96.56 182 ALA A CA 1
ATOM 1405 C C . ALA A 1 182 ? -2.245 9.992 14.069 1.00 96.56 182 ALA A C 1
ATOM 1407 O O . ALA A 1 182 ? -2.438 10.044 15.278 1.00 96.56 182 ALA A O 1
ATOM 1408 N N . THR A 1 183 ? -1.019 9.809 13.566 1.00 96.12 183 THR A N 1
ATOM 1409 C CA . THR A 1 183 ? 0.155 9.600 14.440 1.00 96.12 183 THR A CA 1
ATOM 1410 C C . THR A 1 183 ? 0.520 10.824 15.284 1.00 96.12 183 THR A C 1
ATOM 1412 O O . THR A 1 183 ? 1.042 10.673 16.383 1.00 96.12 183 THR A O 1
ATOM 1415 N N . LEU A 1 184 ? 0.228 12.037 14.802 1.00 96.88 184 LEU A N 1
ATOM 1416 C CA . LEU A 1 184 ? 0.475 13.275 15.549 1.00 96.88 184 LEU A CA 1
ATOM 1417 C C . LEU A 1 184 ? -0.604 13.544 16.607 1.00 96.88 184 LEU A C 1
ATOM 1419 O O . LEU A 1 184 ? -0.286 13.997 17.703 1.00 96.88 184 LEU A O 1
ATOM 1423 N N . LEU A 1 185 ? -1.872 13.265 16.289 1.00 97.38 185 LEU A N 1
ATOM 1424 C CA . LEU A 1 185 ? -3.004 13.463 17.203 1.00 97.38 185 LEU A CA 1
ATOM 1425 C C . LEU A 1 185 ? -3.080 12.387 18.293 1.00 97.38 185 LEU A C 1
ATOM 1427 O O . LEU A 1 185 ? -3.592 12.648 19.379 1.00 97.38 185 LEU A O 1
ATOM 1431 N N . TYR A 1 186 ? -2.556 11.193 18.016 1.00 95.56 186 TYR A N 1
ATOM 1432 C CA . TYR A 1 186 ? -2.503 10.071 18.947 1.00 95.56 186 TYR A CA 1
ATOM 1433 C C . TYR A 1 186 ? -1.035 9.689 19.205 1.00 95.56 186 TYR A C 1
ATOM 1435 O O . TYR A 1 186 ? -0.569 8.681 18.680 1.00 95.56 186 TYR A O 1
ATOM 1443 N N . PRO A 1 187 ? -0.291 10.460 20.028 1.00 93.38 187 PRO A N 1
ATOM 1444 C CA . PRO A 1 187 ? 1.156 10.287 20.229 1.00 93.38 187 PRO A CA 1
ATOM 1445 C C . PRO A 1 187 ? 1.535 9.029 21.031 1.00 93.38 187 PRO A C 1
ATOM 1447 O O . PRO A 1 187 ? 2.709 8.787 21.312 1.00 93.38 187 PRO A O 1
ATOM 1450 N N . GLY A 1 188 ? 0.543 8.244 21.459 1.00 94.88 188 GLY A N 1
ATOM 1451 C CA . GLY A 1 188 ? 0.760 6.962 22.109 1.00 94.88 188 GLY A CA 1
ATOM 1452 C C . GLY A 1 188 ? 1.301 5.904 21.145 1.00 94.88 188 GLY A C 1
ATOM 1453 O O . GLY A 1 188 ? 1.554 6.142 19.969 1.00 94.88 188 GLY A O 1
ATOM 1454 N N . LYS A 1 189 ? 1.446 4.680 21.652 1.00 95.00 189 LYS A N 1
ATOM 1455 C CA . LYS A 1 189 ? 1.893 3.534 20.843 1.00 95.00 189 LYS A CA 1
ATOM 1456 C C . LYS A 1 189 ? 0.779 2.914 19.999 1.00 95.00 189 LYS A C 1
ATOM 1458 O O . LYS A 1 189 ? 1.023 1.933 19.312 1.00 95.00 189 LYS A O 1
ATOM 1463 N N . GLU A 1 190 ? -0.448 3.414 20.119 1.00 95.06 190 GLU A N 1
ATOM 1464 C CA . GLU A 1 190 ? -1.620 2.779 19.531 1.00 95.06 190 GLU A CA 1
ATOM 1465 C C . GLU A 1 190 ? -2.615 3.819 19.018 1.00 95.06 190 GLU A C 1
ATOM 1467 O O . GLU A 1 190 ? -2.888 4.819 19.686 1.00 95.06 190 GLU A O 1
ATOM 1472 N N . PHE A 1 191 ? -3.222 3.520 17.872 1.00 95.75 191 PHE A N 1
ATOM 1473 C CA . PHE A 1 191 ? -4.403 4.216 17.371 1.00 95.75 191 PHE A CA 1
ATOM 1474 C C . PHE A 1 191 ? -5.649 3.369 17.654 1.00 95.75 191 PHE A C 1
ATOM 1476 O O . PHE A 1 191 ? -5.647 2.159 17.410 1.00 95.75 191 PHE A O 1
ATOM 1483 N N . ARG A 1 192 ? -6.709 3.992 18.181 1.00 96.06 192 ARG A N 1
ATOM 1484 C CA . ARG A 1 192 ? -7.941 3.309 18.605 1.00 96.06 192 ARG A CA 1
ATOM 1485 C C . ARG A 1 192 ? -9.166 3.978 17.997 1.00 96.06 192 ARG A C 1
ATOM 1487 O O . ARG A 1 192 ? -9.273 5.201 18.033 1.00 96.06 192 ARG A O 1
ATOM 1494 N N . ILE A 1 193 ? -10.101 3.180 17.490 1.00 96.94 193 ILE A N 1
ATOM 1495 C CA . ILE A 1 193 ? -11.364 3.671 16.923 1.00 96.94 193 ILE A CA 1
ATOM 1496 C C . ILE A 1 193 ? -12.482 2.644 17.129 1.00 96.94 193 ILE A C 1
ATOM 1498 O O . ILE A 1 193 ? -12.236 1.439 17.183 1.00 96.94 193 ILE A O 1
ATOM 1502 N N . THR A 1 194 ? -13.715 3.117 17.266 1.00 97.94 194 THR A N 1
ATOM 1503 C CA . THR A 1 194 ? -14.913 2.296 17.484 1.00 97.94 194 THR A CA 1
ATOM 1504 C C . THR A 1 194 ? -16.137 3.012 16.907 1.00 97.94 194 THR A C 1
ATOM 1506 O O . THR A 1 194 ? -16.038 4.198 16.583 1.00 97.94 194 THR A O 1
ATOM 1509 N N . HIS A 1 195 ? -17.275 2.323 16.774 1.00 98.06 195 HIS A N 1
ATOM 1510 C CA . HIS A 1 195 ? -18.544 2.903 16.310 1.00 98.06 195 HIS A CA 1
ATOM 1511 C C . HIS A 1 195 ? -18.427 3.569 14.930 1.00 98.06 195 HIS A C 1
ATOM 1513 O O . HIS A 1 195 ? -18.990 4.631 14.670 1.00 98.06 195 HIS A O 1
ATOM 1519 N N . GLN A 1 196 ? -17.652 2.947 14.038 1.00 97.75 196 GLN A N 1
ATOM 1520 C CA . GLN A 1 196 ? -17.480 3.373 12.652 1.00 97.75 196 GLN A CA 1
ATOM 1521 C C . GLN A 1 196 ? -17.754 2.196 11.732 1.00 97.75 196 GLN A C 1
ATOM 1523 O O . GLN A 1 196 ? -17.085 1.174 11.831 1.00 97.75 196 GLN A O 1
ATOM 1528 N N . GLU A 1 197 ? -18.685 2.353 10.793 1.00 97.94 197 GLU A N 1
ATOM 1529 C CA . GLU A 1 197 ? -19.097 1.276 9.881 1.00 97.94 197 GLU A CA 1
ATOM 1530 C C . GLU A 1 197 ? -17.909 0.665 9.115 1.00 97.94 197 GLU A C 1
ATOM 1532 O O . GLU A 1 197 ? -17.839 -0.547 8.906 1.00 97.94 197 GLU A O 1
ATOM 1537 N N . MET A 1 198 ? -16.908 1.491 8.793 1.00 96.81 198 MET A N 1
ATOM 1538 C CA . MET A 1 198 ? -15.700 1.085 8.072 1.00 96.81 198 MET A CA 1
ATOM 1539 C C . MET A 1 198 ? -14.866 0.013 8.791 1.00 96.81 198 MET A C 1
ATOM 1541 O O . MET A 1 198 ? -14.151 -0.734 8.120 1.00 96.81 198 MET A O 1
ATOM 1545 N N . ILE A 1 199 ? -14.954 -0.127 10.123 1.00 96.94 199 ILE A N 1
ATOM 1546 C CA . ILE A 1 199 ? -14.159 -1.142 10.840 1.00 96.94 199 ILE A CA 1
ATOM 1547 C C . ILE A 1 199 ? -14.598 -2.568 10.493 1.00 96.94 199 ILE A C 1
ATOM 1549 O O . ILE A 1 199 ? -13.790 -3.487 10.593 1.00 96.94 199 ILE A O 1
ATOM 1553 N N . LYS A 1 200 ? -15.820 -2.759 9.976 1.00 96.12 200 LYS A N 1
ATOM 1554 C CA . LYS A 1 200 ? -16.311 -4.062 9.491 1.00 96.12 200 LYS A CA 1
ATOM 1555 C C . LYS A 1 200 ? -15.522 -4.615 8.304 1.00 96.12 200 LYS A C 1
ATOM 1557 O O . LYS A 1 200 ? -15.562 -5.820 8.051 1.00 96.12 200 LYS A O 1
ATOM 1562 N N . GLY A 1 201 ? -14.798 -3.756 7.586 1.00 94.75 201 GLY A N 1
ATOM 1563 C CA . GLY A 1 201 ? -13.871 -4.165 6.530 1.00 94.75 201 GLY A CA 1
ATOM 1564 C C . GLY A 1 201 ? -12.536 -4.702 7.055 1.00 94.75 201 GLY A C 1
ATOM 1565 O O . GLY A 1 201 ? -11.753 -5.246 6.281 1.00 94.75 201 GLY A O 1
ATOM 1566 N N . ILE A 1 202 ? -12.257 -4.564 8.354 1.00 94.44 202 ILE A N 1
ATOM 1567 C CA . ILE A 1 202 ? -10.996 -4.981 8.967 1.00 94.44 202 ILE A CA 1
ATOM 1568 C C . ILE A 1 202 ? -11.168 -6.368 9.595 1.00 94.44 202 ILE A C 1
ATOM 1570 O O . ILE A 1 202 ? -12.128 -6.641 10.320 1.00 94.44 202 ILE A O 1
ATOM 1574 N N . ARG A 1 203 ? -10.202 -7.251 9.336 1.00 91.19 203 ARG A N 1
ATOM 1575 C CA . ARG A 1 203 ? -10.166 -8.619 9.863 1.00 91.19 203 ARG A CA 1
ATOM 1576 C C . ARG A 1 203 ? -9.442 -8.669 11.213 1.00 91.19 203 ARG A C 1
ATOM 1578 O O . ARG A 1 203 ? -8.408 -8.023 11.396 1.00 91.19 203 ARG A O 1
ATOM 1585 N N . LYS A 1 204 ? -9.963 -9.444 12.168 1.00 89.69 204 LYS A N 1
ATOM 1586 C CA . LYS A 1 204 ? -9.373 -9.605 13.508 1.00 89.69 204 LYS A CA 1
ATOM 1587 C C . LYS A 1 204 ? -8.157 -10.536 13.447 1.00 89.69 204 LYS A C 1
ATOM 1589 O O . LYS A 1 204 ? -8.296 -11.754 13.571 1.00 89.69 204 LYS A O 1
ATOM 1594 N N . GLY A 1 205 ? -6.960 -9.978 13.266 1.00 83.75 205 GLY A N 1
ATOM 1595 C CA . GLY A 1 205 ? -5.713 -10.750 13.205 1.00 83.75 205 GLY A CA 1
ATOM 1596 C C . GLY A 1 205 ? -5.745 -11.815 12.102 1.00 83.75 205 GLY A C 1
ATOM 1597 O O . GLY A 1 205 ? -6.153 -11.539 10.978 1.00 83.75 205 GLY A O 1
ATOM 1598 N N . THR A 1 206 ? -5.343 -13.044 12.427 1.00 77.12 206 THR A N 1
ATOM 1599 C CA . THR A 1 206 ? -5.455 -14.205 11.524 1.00 77.12 206 THR A CA 1
ATOM 1600 C C . THR A 1 206 ? -6.804 -14.927 11.625 1.00 77.12 206 THR A C 1
ATOM 1602 O O . THR A 1 206 ? -7.054 -15.860 10.860 1.00 77.12 206 THR A O 1
ATOM 1605 N N . SER A 1 207 ? -7.702 -14.506 12.527 1.00 76.25 207 SER A N 1
ATOM 1606 C CA . SER A 1 207 ? -9.023 -15.132 12.675 1.00 76.25 207 SER A CA 1
ATOM 1607 C C . SER A 1 207 ? -9.850 -14.972 11.401 1.00 76.25 207 SER A C 1
ATOM 1609 O O . SER A 1 207 ? -9.661 -14.015 10.662 1.00 76.25 207 SER A O 1
ATOM 1611 N N . GLY A 1 208 ? -10.798 -15.870 11.136 1.00 82.25 208 GLY A N 1
ATOM 1612 C CA . GLY A 1 208 ? -11.747 -15.763 10.016 1.00 82.25 208 GLY A CA 1
ATOM 1613 C C . GLY A 1 208 ? -12.791 -14.650 10.142 1.00 82.25 208 GLY A C 1
ATOM 1614 O O . GLY A 1 208 ? -13.695 -14.591 9.317 1.00 82.25 208 GLY A O 1
ATOM 1615 N N . THR A 1 209 ? -12.709 -13.810 11.177 1.00 93.94 209 THR A N 1
ATOM 1616 C CA . THR A 1 209 ? -13.794 -12.905 11.575 1.00 93.94 209 THR A CA 1
ATOM 1617 C C . THR A 1 209 ? -13.407 -11.439 11.435 1.00 93.94 209 THR A C 1
ATOM 1619 O O . THR A 1 209 ? -12.258 -11.061 11.675 1.00 93.94 209 THR A O 1
ATOM 1622 N N . ASN A 1 210 ? -14.383 -10.607 11.077 1.00 94.44 210 ASN A N 1
ATOM 1623 C CA . ASN A 1 210 ? -14.224 -9.157 10.995 1.00 94.44 210 ASN A CA 1
ATOM 1624 C C . ASN A 1 210 ? -14.718 -8.468 12.273 1.00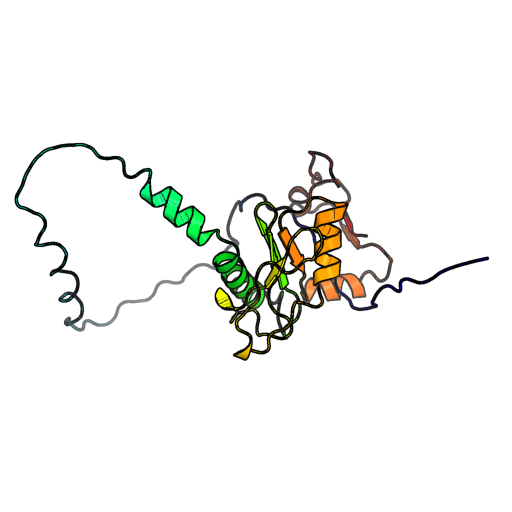 94.44 210 ASN A C 1
ATOM 1626 O O . ASN A 1 210 ? -15.415 -9.071 13.095 1.00 94.44 210 ASN A O 1
ATOM 1630 N N . TYR A 1 211 ? -14.348 -7.200 12.445 1.00 95.12 211 TYR A N 1
ATOM 1631 C CA . TYR A 1 211 ? -14.913 -6.356 13.497 1.00 95.12 211 TYR A CA 1
ATOM 1632 C C . TYR A 1 211 ? -16.401 -6.060 13.246 1.00 95.12 211 TYR A C 1
ATOM 1634 O O . TYR A 1 211 ? -16.871 -6.016 12.110 1.00 95.12 211 TYR A O 1
ATOM 1642 N N . ARG A 1 212 ? -17.157 -5.881 14.326 1.00 96.06 212 ARG A N 1
ATOM 1643 C CA . ARG A 1 212 ? -18.531 -5.369 14.340 1.00 96.06 212 ARG A CA 1
ATOM 1644 C C . ARG A 1 212 ? -18.506 -3.858 14.548 1.00 96.06 212 ARG A C 1
ATOM 1646 O O . ARG A 1 212 ? -17.478 -3.309 14.921 1.00 96.06 212 ARG A O 1
ATOM 1653 N N . PHE A 1 213 ? -19.638 -3.198 14.325 1.00 96.19 213 PHE A N 1
ATOM 1654 C CA . PHE A 1 213 ? -19.774 -1.747 14.495 1.00 96.19 213 PHE A CA 1
ATOM 1655 C C . PHE A 1 213 ? -19.387 -1.271 15.908 1.00 96.19 213 PHE A C 1
ATOM 1657 O O . PHE A 1 213 ? -18.692 -0.270 16.061 1.00 96.19 213 PHE A O 1
ATOM 1664 N N . ASP A 1 214 ? -19.813 -2.013 16.924 1.00 96.69 214 ASP A N 1
ATOM 1665 C CA . ASP A 1 214 ? -19.624 -1.746 18.350 1.00 96.69 214 ASP A CA 1
ATOM 1666 C C . ASP A 1 214 ? -18.276 -2.245 18.901 1.00 96.69 214 ASP A C 1
ATOM 1668 O O . ASP A 1 214 ? -17.918 -1.948 20.041 1.00 96.69 214 ASP A O 1
ATOM 1672 N N . ASP A 1 215 ? -17.481 -2.955 18.093 1.00 96.56 215 ASP A N 1
ATOM 1673 C CA . ASP A 1 215 ? -16.144 -3.363 18.509 1.00 96.56 215 ASP A CA 1
ATOM 1674 C C . ASP A 1 215 ? -15.172 -2.165 18.543 1.00 96.56 215 ASP A C 1
ATOM 1676 O O . ASP A 1 215 ? -15.336 -1.150 17.860 1.00 96.56 215 ASP A O 1
ATOM 1680 N N . THR A 1 216 ? -14.088 -2.302 19.311 1.00 96.19 216 THR A N 1
ATOM 1681 C CA . THR A 1 216 ? -12.944 -1.378 19.257 1.00 96.19 216 THR A CA 1
ATOM 1682 C C . THR A 1 216 ? -11.812 -1.981 18.428 1.00 96.19 216 THR A C 1
ATOM 1684 O O . THR A 1 216 ? -11.272 -3.035 18.777 1.00 96.19 216 THR A O 1
ATOM 1687 N N . TRP A 1 217 ? -11.420 -1.299 17.350 1.00 93.00 217 TRP A N 1
ATOM 1688 C CA . TRP A 1 217 ? -10.232 -1.638 16.568 1.00 93.00 217 TRP A CA 1
ATOM 1689 C C . TRP A 1 217 ? -8.993 -0.911 17.105 1.00 93.00 217 TRP A C 1
ATOM 1691 O O . TRP A 1 217 ? -9.052 0.262 17.481 1.00 93.00 217 TRP A O 1
ATOM 1701 N N . LEU A 1 218 ? -7.870 -1.634 17.136 1.00 91.75 218 LEU A N 1
ATOM 1702 C CA . LEU A 1 218 ? -6.581 -1.189 17.658 1.00 91.75 218 LEU A CA 1
ATOM 1703 C C . LEU A 1 218 ? -5.504 -1.400 16.589 1.00 91.75 218 LEU A C 1
ATOM 1705 O O . LEU A 1 218 ? -5.273 -2.535 16.166 1.00 91.75 218 LEU A O 1
ATOM 1709 N N . CYS A 1 219 ? -4.824 -0.326 16.194 1.00 87.38 219 CYS A N 1
ATOM 1710 C CA . CYS A 1 219 ? -3.604 -0.383 15.391 1.00 87.38 219 CYS A CA 1
ATOM 1711 C C . CYS A 1 219 ? -2.395 -0.207 16.319 1.00 87.38 219 CYS A C 1
ATOM 1713 O O . CYS A 1 219 ? -2.361 0.758 17.086 1.00 87.38 219 CYS A O 1
ATOM 1715 N N . ARG A 1 220 ? -1.439 -1.138 16.252 1.00 81.56 220 ARG A N 1
ATOM 1716 C CA . ARG A 1 220 ? -0.191 -1.174 17.033 1.00 81.56 220 ARG A CA 1
ATOM 1717 C C . ARG A 1 220 ? 1.013 -1.149 16.108 1.00 81.56 220 ARG A C 1
ATOM 1719 O O . ARG A 1 220 ? 0.868 -1.701 14.994 1.00 81.56 220 ARG A O 1
#

Sequence (220 aa):
MCSHCNRFCPSSSLLSCVSWLPPLFPPPYPKATKPSNLGSATLTSITTMNNTYKEMSSLCGTENGFQDVGQEATEKQEKEHPRVLIPELCRLFYQLGWVTGTGGGISLRRGDQIYIAPSGVQKERIQPDDMFVCDVEERDISCPPAWKKLKKSQCTPLFMNAYNMRGAKAVIHTHSKAAVMATLLYPGKEFRITHQEMIKGIRKGTSGTNYRFDDTWLCR